Protein AF-A0A2K0TR43-F1 (afdb_monomer_lite)

Structure (mmCIF, N/CA/C/O backbone):
data_AF-A0A2K0TR43-F1
#
_entry.id   AF-A0A2K0TR43-F1
#
loop_
_atom_site.group_PDB
_atom_site.id
_atom_site.type_symbol
_atom_site.label_atom_id
_atom_site.label_alt_id
_atom_site.label_comp_id
_atom_site.label_asym_id
_atom_site.label_entity_id
_atom_site.label_seq_id
_atom_site.pdbx_PDB_ins_code
_atom_site.Cartn_x
_atom_site.Cartn_y
_atom_site.Cartn_z
_atom_site.occupancy
_atom_site.B_iso_or_equiv
_atom_site.auth_seq_id
_atom_site.auth_comp_id
_atom_site.auth_asym_id
_atom_site.auth_atom_id
_atom_site.pdbx_PDB_model_num
ATOM 1 N N . MET A 1 1 ? 54.173 55.790 -22.840 1.00 40.31 1 MET A N 1
ATOM 2 C CA . MET A 1 1 ? 54.596 54.385 -22.704 1.00 40.31 1 MET A CA 1
ATOM 3 C C . MET A 1 1 ? 53.406 53.588 -23.171 1.00 40.31 1 MET A C 1
ATOM 5 O O . MET A 1 1 ? 52.486 53.354 -22.399 1.00 40.31 1 MET A O 1
ATOM 9 N N . ASP A 1 2 ? 53.378 53.379 -24.481 1.00 40.06 2 ASP A N 1
ATOM 10 C CA . ASP A 1 2 ? 52.398 52.551 -25.168 1.00 40.06 2 ASP A CA 1
ATOM 11 C C . ASP A 1 2 ? 52.670 51.084 -24.838 1.00 40.06 2 ASP A C 1
ATOM 13 O O . ASP A 1 2 ? 53.828 50.677 -24.730 1.00 40.06 2 ASP A O 1
ATOM 17 N N . GLY A 1 3 ? 51.606 50.309 -24.667 1.00 36.91 3 GLY A N 1
ATOM 18 C CA . GLY A 1 3 ? 51.657 48.862 -24.511 1.00 36.91 3 GLY A CA 1
ATOM 19 C C . GLY A 1 3 ? 50.411 48.274 -25.150 1.00 36.91 3 GLY A C 1
ATOM 20 O O . GLY A 1 3 ? 49.326 48.382 -24.586 1.00 36.91 3 GLY A O 1
ATOM 21 N N . GLN A 1 4 ? 50.592 47.755 -26.362 1.00 36.81 4 GLN A N 1
ATOM 22 C CA . GLN A 1 4 ? 49.589 47.124 -27.212 1.00 36.81 4 GLN A CA 1
ATOM 23 C C . GLN A 1 4 ? 49.032 45.836 -26.588 1.00 36.81 4 GLN A C 1
ATOM 25 O O . GLN A 1 4 ? 49.770 45.040 -26.013 1.00 36.81 4 GLN A O 1
ATOM 30 N N . THR A 1 5 ? 47.727 45.654 -26.761 1.00 42.31 5 THR A N 1
ATOM 31 C CA . THR A 1 5 ? 46.990 44.384 -26.810 1.00 42.31 5 THR A CA 1
ATOM 32 C C . THR A 1 5 ? 47.187 43.722 -28.177 1.00 42.31 5 THR A C 1
ATOM 34 O O . THR A 1 5 ? 46.853 44.357 -29.173 1.00 42.31 5 THR A O 1
ATOM 37 N N . GLU A 1 6 ? 47.664 42.477 -28.190 1.00 37.44 6 GLU A N 1
ATOM 38 C CA . GLU A 1 6 ? 47.525 41.434 -29.232 1.00 37.44 6 GLU A CA 1
ATOM 39 C C . GLU A 1 6 ? 47.454 40.113 -28.425 1.00 37.44 6 GLU A C 1
ATOM 41 O O . GLU A 1 6 ? 48.295 39.898 -27.551 1.00 37.44 6 GLU A O 1
ATOM 46 N N . ASP A 1 7 ? 46.283 39.480 -28.323 1.00 39.88 7 ASP A N 1
ATOM 47 C CA . ASP A 1 7 ? 45.747 38.419 -29.201 1.00 39.88 7 ASP A CA 1
ATOM 48 C C . ASP A 1 7 ? 46.573 37.123 -29.154 1.00 39.88 7 ASP A C 1
ATOM 50 O O . ASP A 1 7 ? 47.698 37.099 -29.634 1.00 39.88 7 ASP A O 1
ATOM 54 N N . GLU A 1 8 ? 45.979 36.064 -28.587 1.00 36.59 8 GLU A N 1
ATOM 55 C CA . GLU A 1 8 ? 46.161 34.647 -28.958 1.00 36.59 8 GLU A CA 1
ATOM 56 C C . GLU A 1 8 ? 45.100 33.804 -28.202 1.00 36.59 8 GLU A C 1
ATOM 58 O O . GLU A 1 8 ? 45.388 33.096 -27.241 1.00 36.59 8 GLU A O 1
ATOM 63 N N . ASP A 1 9 ? 43.837 33.945 -28.625 1.00 41.41 9 ASP A N 1
ATOM 64 C CA . ASP A 1 9 ? 42.767 32.954 -28.431 1.00 41.41 9 ASP A CA 1
ATOM 65 C C . ASP A 1 9 ? 42.579 32.228 -29.777 1.00 41.41 9 ASP A C 1
ATOM 67 O O . ASP A 1 9 ? 41.751 32.617 -30.598 1.00 41.41 9 ASP A O 1
ATOM 71 N N . GLU A 1 10 ? 43.361 31.184 -30.041 1.00 47.28 10 GLU A N 1
ATOM 72 C CA . GLU A 1 10 ? 43.105 30.242 -31.137 1.00 47.28 10 GLU A CA 1
ATOM 73 C C . GLU A 1 10 ? 43.438 28.833 -30.649 1.00 47.28 10 GLU A C 1
ATOM 75 O O . GLU A 1 10 ? 44.601 28.461 -30.680 1.00 47.28 10 GLU A O 1
ATOM 80 N N . ASP A 1 11 ? 42.442 28.070 -30.173 1.00 40.81 11 ASP A N 1
ATOM 81 C CA . ASP A 1 11 ? 42.523 26.594 -30.093 1.00 40.81 11 ASP A CA 1
ATOM 82 C C . ASP A 1 11 ? 41.173 25.883 -29.781 1.00 40.81 11 ASP A C 1
ATOM 84 O O . ASP A 1 11 ? 41.160 24.770 -29.261 1.00 40.81 11 ASP A O 1
ATOM 88 N N . GLU A 1 12 ? 40.004 26.456 -30.120 1.00 42.56 12 GLU A N 1
ATOM 89 C CA . GLU A 1 12 ? 38.699 25.754 -29.966 1.00 42.56 12 GLU A CA 1
ATOM 90 C C . GLU A 1 12 ? 37.970 25.417 -31.286 1.00 42.56 12 GLU A C 1
ATOM 92 O O . GLU A 1 12 ? 37.024 24.629 -31.280 1.00 42.56 12 GLU A O 1
ATOM 97 N N . ASP A 1 13 ? 38.419 25.917 -32.444 1.00 40.94 13 ASP A N 1
ATOM 98 C CA . ASP A 1 13 ? 37.686 25.753 -33.721 1.00 40.94 13 ASP A CA 1
ATOM 99 C C . ASP A 1 13 ? 38.143 24.529 -34.559 1.00 40.94 13 ASP A C 1
ATOM 101 O O . ASP A 1 13 ? 37.512 24.136 -35.548 1.00 40.94 13 ASP A O 1
ATOM 105 N N . GLY A 1 14 ? 39.245 23.879 -34.161 1.00 38.91 14 GLY A N 1
ATOM 106 C CA . GLY A 1 14 ? 39.835 22.741 -34.881 1.00 38.91 14 GLY A CA 1
ATOM 107 C C . GLY A 1 14 ? 39.071 21.418 -34.723 1.00 38.91 14 GLY A C 1
ATOM 108 O O . GLY A 1 14 ? 38.891 20.685 -35.698 1.00 38.91 14 GLY A O 1
ATOM 109 N N . ASP A 1 15 ? 38.569 21.133 -33.520 1.00 43.84 15 ASP A N 1
ATOM 110 C CA . ASP A 1 15 ? 38.005 19.820 -33.150 1.00 43.84 15 ASP A CA 1
ATOM 111 C C . ASP A 1 15 ? 36.564 19.625 -33.676 1.00 43.84 15 ASP A C 1
ATOM 113 O O . ASP A 1 15 ? 36.133 18.539 -34.091 1.00 43.84 15 ASP A O 1
ATOM 117 N N . ILE A 1 16 ? 35.819 20.732 -33.776 1.00 45.19 16 ILE A N 1
ATOM 118 C CA . ILE A 1 16 ? 34.472 20.766 -34.354 1.00 45.19 16 ILE A CA 1
ATOM 119 C C . ILE A 1 16 ? 34.540 20.465 -35.860 1.00 45.19 16 ILE A C 1
ATOM 121 O O . ILE A 1 16 ? 33.771 19.648 -36.374 1.00 45.19 16 ILE A O 1
ATOM 125 N N . ASN A 1 17 ? 35.493 21.071 -36.574 1.00 47.91 17 ASN A N 1
ATOM 126 C CA . ASN A 1 17 ? 35.648 20.925 -38.024 1.00 47.91 17 ASN A CA 1
ATOM 127 C C . ASN A 1 17 ? 36.121 19.513 -38.427 1.00 47.91 17 ASN A C 1
ATOM 129 O O . ASN A 1 17 ? 35.677 18.959 -39.438 1.00 47.91 17 ASN A O 1
ATOM 133 N N . GLU A 1 18 ? 36.973 18.885 -37.613 1.00 48.72 18 GLU A N 1
ATOM 134 C CA . GLU A 1 18 ? 37.416 17.505 -37.834 1.00 48.72 18 GLU A CA 1
ATOM 135 C C . GLU A 1 18 ? 36.270 16.497 -37.632 1.00 48.72 18 GLU A C 1
ATOM 137 O O . GLU A 1 18 ? 36.053 15.620 -38.476 1.00 48.72 18 GLU A O 1
ATOM 142 N N . SER A 1 19 ? 35.440 16.701 -36.604 1.00 48.78 19 SER A N 1
ATOM 143 C CA . SER A 1 19 ? 34.236 15.898 -36.350 1.00 48.78 19 SER A CA 1
ATOM 144 C C . SER A 1 19 ? 33.223 15.958 -37.504 1.00 48.78 19 SER A C 1
ATOM 146 O O . SER A 1 19 ? 32.671 14.927 -37.904 1.00 48.78 19 SER A O 1
ATOM 148 N N . PHE A 1 20 ? 33.008 17.135 -38.108 1.00 48.56 20 PHE A N 1
ATOM 149 C CA . PHE A 1 20 ? 32.160 17.269 -39.303 1.00 48.56 20 PHE A CA 1
ATOM 150 C C . PHE A 1 20 ? 32.714 16.514 -40.509 1.00 48.56 20 PHE A C 1
ATOM 152 O O . PHE A 1 20 ? 31.964 15.822 -41.202 1.00 48.56 20 PHE A O 1
ATOM 159 N N . ARG A 1 21 ? 34.025 16.609 -40.748 1.00 53.69 21 ARG A N 1
ATOM 160 C CA . ARG A 1 21 ? 34.690 15.935 -41.872 1.00 53.69 21 ARG A CA 1
ATOM 161 C C . ARG A 1 21 ? 34.623 14.420 -41.758 1.00 53.69 21 ARG A C 1
ATOM 163 O O . ARG A 1 21 ? 34.372 13.749 -42.758 1.00 53.69 21 ARG A O 1
ATOM 170 N N . ILE A 1 22 ? 34.792 13.884 -40.552 1.00 57.16 22 ILE A N 1
ATOM 171 C CA . ILE A 1 22 ? 34.655 12.450 -40.276 1.00 57.16 22 ILE A CA 1
ATOM 172 C C . ILE A 1 22 ? 33.228 11.972 -40.597 1.00 57.16 22 ILE A C 1
ATOM 174 O O . ILE A 1 22 ? 33.046 10.903 -41.178 1.00 57.16 22 ILE A O 1
ATOM 178 N N . LEU A 1 23 ? 32.202 12.771 -40.297 1.00 54.81 23 LEU A N 1
ATOM 179 C CA . LEU A 1 23 ? 30.804 12.408 -40.553 1.00 54.81 23 LEU A CA 1
ATOM 180 C C . LEU A 1 23 ? 30.382 12.548 -42.014 1.00 54.81 23 LEU A C 1
ATOM 182 O O . LEU A 1 23 ? 29.631 11.705 -42.511 1.00 54.81 23 LEU A O 1
ATOM 186 N N . GLU A 1 24 ? 30.904 13.543 -42.732 1.00 55.72 24 GLU A N 1
ATOM 187 C CA . GLU A 1 24 ? 30.778 13.590 -44.191 1.00 55.72 24 GLU A CA 1
ATOM 188 C C . GLU A 1 24 ? 31.469 12.386 -44.841 1.00 55.72 24 GLU A C 1
ATOM 190 O O . GLU A 1 24 ? 30.896 11.764 -45.737 1.00 55.72 24 GLU A O 1
ATOM 195 N N . LEU A 1 25 ? 32.641 11.984 -44.336 1.00 58.72 25 LEU A N 1
ATOM 196 C CA . LEU A 1 25 ? 33.318 10.752 -44.742 1.00 58.72 25 LEU A CA 1
ATOM 197 C C . LEU A 1 25 ? 32.437 9.520 -44.513 1.00 58.72 25 LEU A C 1
ATOM 199 O O . LEU A 1 25 ? 32.318 8.711 -45.427 1.00 58.72 25 LEU A O 1
ATOM 203 N N . TYR A 1 26 ? 31.757 9.392 -43.370 1.00 60.28 26 TYR A N 1
ATOM 204 C CA . TYR A 1 26 ? 30.799 8.301 -43.143 1.00 60.28 26 TYR A CA 1
ATOM 205 C C . TYR A 1 26 ? 29.623 8.330 -44.126 1.00 60.28 26 TYR A C 1
ATOM 207 O O . TYR A 1 26 ? 29.257 7.287 -44.665 1.00 60.28 26 TYR A O 1
ATOM 215 N N . GLY A 1 27 ? 29.066 9.509 -44.422 1.00 52.91 27 GLY A N 1
ATOM 216 C CA . GLY A 1 27 ? 28.015 9.662 -45.433 1.00 52.91 27 GLY A CA 1
ATOM 217 C C . GLY A 1 27 ? 28.477 9.254 -46.837 1.00 52.91 27 GLY A C 1
ATOM 218 O O . GLY A 1 27 ? 27.745 8.577 -47.559 1.00 52.91 27 GLY A O 1
ATOM 219 N N . VAL A 1 28 ? 29.714 9.598 -47.206 1.00 58.19 28 VAL A N 1
ATOM 220 C CA . VAL A 1 28 ? 30.333 9.219 -48.487 1.00 58.19 28 VAL A CA 1
ATOM 221 C C . VAL A 1 28 ? 30.669 7.726 -48.530 1.00 58.19 28 VAL A C 1
ATOM 223 O O . VAL A 1 28 ? 30.429 7.079 -49.549 1.00 58.19 28 VAL A O 1
ATOM 226 N N . ILE A 1 29 ? 31.194 7.159 -47.441 1.00 61.00 29 ILE A N 1
ATOM 227 C CA . ILE A 1 29 ? 31.470 5.722 -47.309 1.00 61.00 29 ILE A CA 1
ATOM 228 C C . ILE A 1 29 ? 30.165 4.935 -47.424 1.00 61.00 29 ILE A C 1
ATOM 230 O O . ILE A 1 29 ? 30.130 3.944 -48.147 1.00 61.00 29 ILE A O 1
ATOM 234 N N . TYR A 1 30 ? 29.084 5.389 -46.787 1.00 52.78 30 TYR A N 1
ATOM 235 C CA . TYR A 1 30 ? 27.779 4.741 -46.890 1.00 52.78 30 TYR A CA 1
ATOM 236 C C . TYR A 1 30 ? 27.162 4.867 -48.289 1.00 52.78 30 TYR A C 1
ATOM 238 O O . TYR A 1 30 ? 26.645 3.886 -48.819 1.00 52.78 30 TYR A O 1
ATOM 246 N N . GLY A 1 31 ? 27.283 6.035 -48.929 1.00 54.38 31 GLY A N 1
ATOM 247 C CA . GLY A 1 31 ? 26.883 6.214 -50.328 1.00 54.38 31 GLY A CA 1
ATOM 248 C C . GLY A 1 31 ? 27.607 5.236 -51.259 1.00 54.38 31 GLY A C 1
ATOM 249 O O . GLY A 1 31 ? 26.970 4.552 -52.053 1.00 54.38 31 GLY A O 1
ATOM 250 N N . LYS A 1 32 ? 28.924 5.075 -51.082 1.00 56.53 32 LYS A N 1
ATOM 251 C CA . LYS A 1 32 ? 29.724 4.089 -51.827 1.00 56.53 32 LYS A CA 1
ATOM 252 C C . LYS A 1 32 ? 29.426 2.637 -51.439 1.00 56.53 32 LYS A C 1
ATOM 254 O O . LYS A 1 32 ? 29.548 1.750 -52.278 1.00 56.53 32 LYS A O 1
ATOM 259 N N . TYR A 1 33 ? 29.039 2.378 -50.190 1.00 52.38 33 TYR A N 1
ATOM 260 C CA . TYR A 1 33 ? 28.610 1.059 -49.719 1.00 52.38 33 TYR A CA 1
ATOM 261 C C . TYR A 1 33 ? 27.304 0.616 -50.391 1.00 52.38 33 TYR A C 1
ATOM 263 O O . TYR A 1 33 ? 27.229 -0.514 -50.861 1.00 52.38 33 TYR A O 1
ATOM 271 N N . LEU A 1 34 ? 26.312 1.505 -50.521 1.00 52.59 34 LEU A N 1
ATOM 272 C CA . LEU A 1 34 ? 25.067 1.225 -51.254 1.00 52.59 34 LEU A CA 1
ATOM 273 C C . LEU A 1 34 ? 25.310 0.888 -52.736 1.00 52.59 34 LEU A C 1
ATOM 275 O O . LEU A 1 34 ? 24.533 0.150 -53.338 1.00 52.59 34 LEU A O 1
ATOM 279 N N . GLU A 1 35 ? 26.402 1.391 -53.314 1.00 53.19 35 GLU A N 1
ATOM 280 C CA . GLU A 1 35 ? 26.834 1.088 -54.683 1.00 53.19 35 GLU A CA 1
ATOM 281 C C . GLU A 1 35 ? 27.638 -0.227 -54.793 1.00 53.19 35 GLU A C 1
ATOM 283 O O . GLU A 1 35 ? 27.775 -0.776 -55.888 1.00 53.19 35 GLU A O 1
ATOM 288 N N . CYS A 1 36 ? 28.150 -0.773 -53.682 1.00 44.94 36 CYS A N 1
ATOM 289 C CA . CYS A 1 36 ? 29.015 -1.957 -53.655 1.00 44.94 36 CYS A CA 1
ATOM 290 C C . CYS A 1 36 ? 28.331 -3.160 -52.985 1.00 44.94 36 CYS A C 1
ATOM 292 O O . CYS A 1 36 ? 28.433 -3.379 -51.783 1.00 44.94 36 CYS A O 1
ATOM 294 N N . ALA A 1 37 ? 27.696 -4.006 -53.794 1.00 42.72 37 ALA A N 1
ATOM 295 C CA . ALA A 1 37 ? 26.940 -5.185 -53.367 1.00 42.72 37 ALA A CA 1
ATOM 296 C C . ALA A 1 37 ? 27.791 -6.419 -52.961 1.00 42.72 37 ALA A C 1
ATOM 298 O O . ALA A 1 37 ? 27.409 -7.535 -53.301 1.00 42.72 37 ALA A O 1
ATOM 299 N N . ASN A 1 38 ? 28.930 -6.266 -52.264 1.00 49.28 38 ASN A N 1
ATOM 300 C CA . ASN A 1 38 ? 29.750 -7.416 -51.834 1.00 49.28 38 ASN A CA 1
ATOM 301 C C . ASN A 1 38 ? 30.178 -7.382 -50.356 1.00 49.28 38 ASN A C 1
ATOM 303 O O . ASN A 1 38 ? 30.654 -6.379 -49.829 1.00 49.28 38 ASN A O 1
ATOM 307 N N . ASP A 1 39 ? 30.039 -8.548 -49.722 1.00 50.06 39 ASP A N 1
ATOM 308 C CA . ASP A 1 39 ? 29.829 -8.744 -48.282 1.00 50.06 39 ASP A CA 1
ATOM 309 C C . ASP A 1 39 ? 31.114 -8.917 -47.437 1.00 50.06 39 ASP A C 1
ATOM 311 O O . ASP A 1 39 ? 31.048 -9.117 -46.224 1.00 50.06 39 ASP A O 1
ATOM 315 N N . GLU A 1 40 ? 32.304 -8.842 -48.045 1.00 44.25 40 GLU A N 1
ATOM 316 C CA . GLU A 1 40 ? 33.567 -9.214 -47.377 1.00 44.25 40 GLU A CA 1
ATOM 317 C C . GLU A 1 40 ? 34.274 -8.081 -46.609 1.00 44.25 40 GLU A C 1
ATOM 319 O O . GLU A 1 40 ? 35.154 -8.350 -45.793 1.00 44.25 40 GLU A O 1
ATOM 324 N N . ASN A 1 41 ? 33.861 -6.818 -46.757 1.00 44.28 41 ASN A N 1
ATOM 325 C CA . ASN A 1 41 ? 34.520 -5.681 -46.085 1.00 44.28 41 ASN A CA 1
ATOM 326 C C . ASN A 1 41 ? 33.988 -5.371 -44.669 1.00 44.28 41 ASN A C 1
ATOM 328 O O . ASN A 1 41 ? 34.342 -4.354 -44.076 1.00 44.28 41 ASN A O 1
ATOM 332 N N . LYS A 1 42 ? 33.181 -6.266 -44.086 1.00 48.09 42 LYS A N 1
ATOM 333 C CA . LYS A 1 42 ? 32.469 -6.103 -42.801 1.00 48.09 42 LYS A CA 1
ATOM 334 C C . LYS A 1 42 ? 33.335 -5.896 -41.542 1.00 48.09 42 LYS A C 1
ATOM 336 O O . LYS A 1 42 ? 32.775 -5.834 -40.452 1.00 48.09 42 LYS A O 1
ATOM 341 N N . LYS A 1 43 ? 34.672 -5.840 -41.620 1.00 44.22 43 LYS A N 1
ATOM 342 C CA . LYS A 1 43 ? 35.531 -5.989 -40.424 1.00 44.22 43 LYS A CA 1
ATOM 343 C C . LYS A 1 43 ? 36.529 -4.893 -40.079 1.00 44.22 43 LYS A C 1
ATOM 345 O O . LYS A 1 43 ? 37.190 -5.052 -39.060 1.00 44.22 43 LYS A O 1
ATOM 350 N N . LEU A 1 44 ? 36.641 -3.779 -40.796 1.00 37.91 44 LEU A N 1
ATOM 351 C CA . LEU A 1 44 ? 37.523 -2.702 -40.328 1.00 37.91 44 LEU A CA 1
ATOM 352 C C . LEU A 1 44 ? 36.980 -1.319 -40.666 1.00 37.91 44 LEU A C 1
ATOM 354 O O . LEU A 1 44 ? 37.141 -0.849 -41.787 1.00 37.91 44 LEU A O 1
ATOM 358 N N . ILE A 1 45 ? 36.442 -0.632 -39.657 1.00 40.16 45 ILE A N 1
ATOM 359 C CA . ILE A 1 45 ? 36.411 0.831 -39.640 1.00 40.16 45 ILE A CA 1
ATOM 360 C C . ILE A 1 45 ? 36.961 1.292 -38.291 1.00 40.16 45 ILE A C 1
ATOM 362 O O . ILE A 1 45 ? 36.496 0.885 -37.227 1.00 40.16 45 ILE A O 1
ATOM 366 N N . ARG A 1 46 ? 38.034 2.079 -38.364 1.00 33.50 46 ARG A N 1
ATOM 367 C CA . ARG A 1 46 ? 38.801 2.599 -37.233 1.00 33.50 46 ARG A CA 1
ATOM 368 C C . ARG A 1 46 ? 38.234 3.983 -36.906 1.00 33.50 46 ARG A C 1
ATOM 370 O O . ARG A 1 46 ? 38.354 4.888 -37.723 1.00 33.50 46 ARG A O 1
ATOM 377 N N . TYR A 1 47 ? 37.591 4.115 -35.750 1.00 38.81 47 TYR A N 1
ATOM 378 C CA . TYR A 1 47 ? 37.220 5.409 -35.177 1.00 38.81 47 TYR A CA 1
ATOM 379 C C . TYR A 1 47 ? 38.472 6.053 -34.577 1.00 38.81 47 TYR A C 1
ATOM 381 O O . TYR A 1 47 ? 39.058 5.468 -33.665 1.00 38.81 47 TYR A O 1
ATOM 389 N N . ASP A 1 48 ? 38.861 7.226 -35.072 1.00 33.41 48 ASP A N 1
ATOM 390 C CA . ASP A 1 48 ? 39.729 8.148 -34.335 1.00 33.41 48 ASP A CA 1
ATOM 391 C C . ASP A 1 48 ? 38.875 9.303 -33.788 1.00 33.41 48 ASP A C 1
ATOM 393 O O . ASP A 1 48 ? 37.959 9.787 -34.453 1.00 33.41 48 ASP A O 1
ATOM 397 N N . ASN A 1 49 ? 39.184 9.676 -32.545 1.00 35.38 49 ASN A N 1
ATOM 398 C CA . ASN A 1 49 ? 38.748 10.848 -31.767 1.00 35.38 49 ASN A CA 1
ATOM 399 C C . ASN A 1 49 ? 37.399 10.866 -31.016 1.00 35.38 49 ASN A C 1
ATOM 401 O O . ASN A 1 49 ? 37.141 11.809 -30.280 1.00 35.38 49 ASN A O 1
ATOM 405 N N . PHE A 1 50 ? 36.632 9.776 -30.979 1.00 41.31 50 PHE A N 1
ATOM 406 C CA . PHE A 1 50 ? 35.717 9.514 -29.851 1.00 41.31 50 PHE A CA 1
ATOM 407 C C . PHE A 1 50 ? 36.111 8.171 -29.238 1.00 41.31 50 PHE A C 1
ATOM 409 O O . PHE A 1 50 ? 36.321 7.214 -29.981 1.00 41.31 50 PHE A O 1
ATOM 416 N N . HIS A 1 51 ? 36.288 8.107 -27.910 1.00 40.66 51 HIS A N 1
ATOM 417 C CA . HIS A 1 51 ? 36.671 6.894 -27.166 1.00 40.66 51 HIS A CA 1
ATOM 418 C C . HIS A 1 51 ? 36.093 5.628 -27.813 1.00 40.66 51 HIS A C 1
ATOM 420 O O . HIS A 1 51 ? 34.886 5.575 -28.012 1.00 40.66 51 HIS A O 1
ATOM 426 N N . ARG A 1 52 ? 36.945 4.643 -28.153 1.00 44.28 52 ARG A N 1
ATOM 427 C CA . ARG A 1 52 ? 36.577 3.364 -28.794 1.00 44.28 52 ARG A CA 1
ATOM 428 C C . ARG A 1 52 ? 35.244 2.827 -28.257 1.00 44.28 52 ARG A C 1
ATOM 430 O O . ARG A 1 52 ? 35.228 2.181 -27.214 1.00 44.28 52 ARG A O 1
ATOM 437 N N . MET A 1 53 ? 34.153 3.068 -28.974 1.00 51.91 53 MET A N 1
ATOM 438 C CA . MET A 1 53 ? 32.860 2.469 -28.666 1.00 51.91 53 MET A CA 1
ATOM 439 C C . MET A 1 53 ? 32.670 1.287 -29.604 1.00 51.91 53 MET A C 1
ATOM 441 O O . MET A 1 53 ? 32.681 1.455 -30.825 1.00 51.91 53 MET A O 1
ATOM 445 N N . SER A 1 54 ? 32.552 0.083 -29.044 1.00 66.69 54 SER A N 1
ATOM 446 C CA . SER A 1 54 ? 32.180 -1.089 -29.832 1.00 66.69 54 SER A CA 1
ATOM 447 C C . SER A 1 54 ? 30.749 -0.919 -30.345 1.00 66.69 54 SER A C 1
ATOM 449 O O . SER A 1 54 ? 29.926 -0.270 -29.697 1.00 66.69 54 SER A O 1
ATOM 451 N N . SER A 1 55 ? 30.400 -1.552 -31.469 1.00 69.25 55 SER A N 1
ATOM 452 C CA . SER A 1 55 ? 28.995 -1.661 -31.897 1.00 69.25 55 SER A CA 1
ATOM 453 C C . SER A 1 55 ? 28.122 -2.319 -30.819 1.00 69.25 55 SER A C 1
ATOM 455 O O . SER A 1 55 ? 26.922 -2.071 -30.744 1.00 69.25 55 SER A O 1
ATOM 457 N N . GLU A 1 56 ? 28.733 -3.125 -29.947 1.00 74.25 56 GLU A N 1
ATOM 458 C CA . GLU A 1 56 ? 28.084 -3.771 -28.806 1.00 74.25 56 GLU A CA 1
ATOM 459 C C . GLU A 1 56 ? 27.741 -2.790 -27.667 1.00 74.25 56 GLU A C 1
ATOM 461 O O . GLU A 1 56 ? 26.769 -3.026 -26.945 1.00 74.25 56 GLU A O 1
ATOM 466 N N . ASP A 1 57 ? 28.445 -1.657 -27.570 1.00 80.75 57 ASP A N 1
ATOM 467 C CA . ASP A 1 57 ? 28.292 -0.634 -26.521 1.00 80.75 57 ASP A CA 1
ATOM 468 C C . ASP A 1 57 ? 27.363 0.518 -26.941 1.00 80.75 57 ASP A C 1
ATOM 470 O O . ASP A 1 57 ? 27.201 1.507 -26.223 1.00 80.75 57 ASP A O 1
ATOM 474 N N . CYS A 1 58 ? 26.744 0.414 -28.117 1.00 83.06 58 CYS A N 1
ATOM 475 C CA . CYS A 1 58 ? 25.945 1.474 -28.720 1.00 83.06 58 CYS A CA 1
ATOM 476 C C . CYS A 1 58 ? 24.493 1.040 -28.934 1.00 83.06 58 CYS A C 1
ATOM 478 O O . CYS A 1 58 ? 24.189 -0.133 -29.164 1.00 83.06 58 CYS A O 1
ATOM 480 N N . VAL A 1 59 ? 23.592 2.018 -28.891 1.00 87.38 59 VAL A N 1
ATOM 481 C CA . VAL A 1 59 ? 22.238 1.921 -29.447 1.00 87.38 59 VAL A CA 1
ATOM 482 C C . VAL A 1 59 ? 21.995 3.121 -30.345 1.00 87.38 59 VAL A C 1
ATOM 484 O O . VAL A 1 59 ? 22.501 4.210 -30.075 1.00 87.38 59 VAL A O 1
ATOM 487 N N . TRP A 1 60 ? 21.230 2.943 -31.419 1.00 87.69 60 TRP A N 1
ATOM 488 C CA . TRP A 1 60 ? 20.905 4.062 -32.298 1.00 87.69 60 TRP A CA 1
ATOM 489 C C . TRP A 1 60 ? 19.923 5.018 -31.605 1.00 87.69 60 TRP A C 1
ATOM 491 O O . TRP A 1 60 ? 20.320 6.109 -31.194 1.00 87.69 60 TRP A O 1
ATOM 501 N N . GLU A 1 61 ? 18.674 4.594 -31.390 1.00 86.69 61 GLU A N 1
ATOM 502 C CA . GLU A 1 61 ? 17.688 5.344 -30.595 1.00 86.69 61 GLU A CA 1
ATOM 503 C C . GLU A 1 61 ? 17.649 4.859 -29.144 1.00 86.69 61 GLU A C 1
ATOM 505 O O . GLU A 1 61 ? 17.596 3.657 -28.894 1.00 86.69 61 GLU A O 1
ATOM 510 N N . GLY A 1 62 ? 17.627 5.775 -28.177 1.00 85.56 62 GLY A N 1
ATOM 511 C CA . GLY A 1 62 ? 17.507 5.452 -26.756 1.00 85.56 62 GLY A CA 1
ATOM 512 C C . GLY A 1 62 ? 17.433 6.706 -25.884 1.00 85.56 62 GLY A C 1
ATOM 513 O O . GLY A 1 62 ? 17.711 7.800 -26.380 1.00 85.56 62 GLY A O 1
ATOM 514 N N . PRO A 1 63 ? 17.049 6.570 -24.604 1.00 84.94 63 PRO A N 1
ATOM 515 C CA . PRO A 1 63 ? 17.022 7.702 -23.690 1.00 84.94 63 PRO A CA 1
ATOM 516 C C . PRO A 1 63 ? 18.433 8.240 -23.449 1.00 84.94 63 PRO A C 1
ATOM 518 O O . PRO A 1 63 ? 19.368 7.468 -23.247 1.00 84.94 63 PRO A O 1
ATOM 521 N N . GLU A 1 64 ? 18.574 9.564 -23.409 1.00 83.19 64 GLU A N 1
ATOM 522 C CA . GLU A 1 64 ? 19.854 10.250 -23.150 1.00 83.19 64 GLU A CA 1
ATOM 523 C C . GLU A 1 64 ? 20.457 9.880 -21.790 1.00 83.19 64 GLU A C 1
ATOM 525 O O . GLU A 1 64 ? 21.668 9.930 -21.597 1.00 83.19 64 GLU A O 1
ATOM 530 N N . THR A 1 65 ? 19.611 9.437 -20.860 1.00 80.69 65 THR A N 1
ATOM 531 C CA . THR A 1 65 ? 19.988 8.986 -19.521 1.00 80.69 65 THR A CA 1
ATOM 532 C C . THR A 1 65 ? 20.628 7.592 -19.485 1.00 80.69 65 THR A C 1
ATOM 534 O O . THR A 1 65 ? 20.991 7.118 -18.403 1.00 80.69 65 THR A O 1
ATOM 537 N N . LEU A 1 66 ? 20.769 6.906 -20.622 1.00 84.25 66 LEU A N 1
ATOM 538 C CA . LEU A 1 66 ? 21.391 5.586 -20.718 1.00 84.25 66 LEU A CA 1
ATOM 539 C C . LEU A 1 66 ? 22.927 5.685 -20.649 1.00 84.25 66 LEU A C 1
ATOM 541 O O . LEU A 1 66 ? 23.535 6.438 -21.404 1.00 84.25 66 LEU A O 1
ATOM 545 N N . THR A 1 67 ? 23.565 4.904 -19.767 1.00 83.00 67 THR A N 1
ATOM 546 C CA . THR A 1 67 ? 25.038 4.839 -19.645 1.00 83.00 67 THR A CA 1
ATOM 547 C C . THR A 1 67 ? 25.628 3.470 -19.952 1.00 83.00 67 THR A C 1
ATOM 549 O O . THR A 1 67 ? 26.781 3.412 -20.356 1.00 83.00 67 THR A O 1
ATOM 552 N N . ILE A 1 68 ? 24.870 2.377 -19.801 1.00 83.62 68 ILE A N 1
ATOM 553 C CA . ILE A 1 68 ? 25.335 1.029 -20.177 1.00 83.62 68 ILE A CA 1
ATOM 554 C C . ILE A 1 68 ? 25.595 0.942 -21.684 1.00 83.62 68 ILE A C 1
ATOM 556 O O . ILE A 1 68 ? 26.503 0.234 -22.107 1.00 83.62 68 ILE A O 1
ATOM 560 N N . LYS A 1 69 ? 24.805 1.658 -22.494 1.00 84.81 69 LYS A N 1
ATOM 561 C CA . LYS A 1 69 ? 25.042 1.821 -23.931 1.00 84.81 69 LYS A CA 1
ATOM 562 C C . LYS A 1 69 ? 24.880 3.279 -24.333 1.00 84.81 69 LYS A C 1
ATOM 564 O O . LYS A 1 69 ? 23.976 3.942 -23.830 1.00 84.81 69 LYS A O 1
ATOM 569 N N . ALA A 1 70 ? 25.703 3.770 -25.256 1.00 84.12 70 ALA A N 1
ATOM 570 C CA . ALA A 1 70 ? 25.569 5.144 -25.734 1.00 84.12 70 ALA A CA 1
ATOM 571 C C . ALA A 1 70 ? 24.423 5.279 -26.751 1.00 84.12 70 ALA A C 1
ATOM 573 O O . ALA A 1 70 ? 24.447 4.583 -27.771 1.00 84.12 70 ALA A O 1
ATOM 574 N N . PRO A 1 71 ? 23.463 6.197 -26.526 1.00 86.12 71 PRO A N 1
ATOM 575 C CA . PRO A 1 71 ? 22.449 6.550 -27.513 1.00 86.12 71 PRO A CA 1
ATOM 576 C C . PRO A 1 71 ? 23.050 7.478 -28.578 1.00 86.12 71 PRO A C 1
ATOM 578 O O . PRO A 1 71 ? 23.239 8.677 -28.361 1.00 86.12 71 PRO A O 1
ATOM 581 N N . LEU A 1 72 ? 23.373 6.921 -29.744 1.00 84.12 72 LEU A N 1
ATOM 582 C CA . LEU A 1 72 ? 24.084 7.640 -30.801 1.00 84.12 72 LEU A CA 1
ATOM 583 C C . LEU A 1 72 ? 23.225 8.724 -31.460 1.00 84.12 72 LEU A C 1
ATOM 585 O O . LEU A 1 72 ? 23.736 9.803 -31.753 1.00 84.12 72 LEU A O 1
ATOM 589 N N . GLN A 1 73 ? 21.923 8.491 -31.654 1.00 83.81 73 GLN A N 1
ATOM 590 C CA . GLN A 1 73 ? 21.051 9.456 -32.328 1.00 83.81 73 GLN A CA 1
ATOM 591 C C . GLN A 1 73 ? 20.988 10.799 -31.584 1.00 83.81 73 GLN A C 1
ATOM 593 O O . GLN A 1 73 ? 21.009 11.845 -32.230 1.00 83.81 73 GLN A O 1
ATOM 598 N N . ALA A 1 74 ? 20.931 10.793 -30.248 1.00 81.56 74 ALA A N 1
ATOM 599 C CA . ALA A 1 74 ? 20.901 12.024 -29.454 1.00 81.56 74 ALA A CA 1
ATOM 600 C C . ALA A 1 74 ? 22.191 12.840 -29.628 1.00 81.56 74 ALA A C 1
ATOM 602 O O . ALA A 1 74 ? 22.141 14.042 -29.881 1.00 81.56 74 ALA A O 1
ATOM 603 N N . ARG A 1 75 ? 23.347 12.162 -29.614 1.00 78.50 75 ARG A N 1
ATOM 604 C CA . ARG A 1 75 ? 24.655 12.787 -29.865 1.00 78.50 75 ARG A CA 1
ATOM 605 C C . ARG A 1 75 ? 24.744 13.370 -31.273 1.00 78.50 75 ARG A C 1
ATOM 607 O O . ARG A 1 75 ? 25.201 14.492 -31.441 1.00 78.50 75 ARG A O 1
ATOM 614 N N . TYR A 1 76 ? 24.251 12.645 -32.276 1.00 77.50 76 TYR A N 1
ATOM 615 C CA . TYR A 1 76 ? 24.245 13.124 -33.658 1.00 77.50 76 TYR A CA 1
ATOM 616 C C . TYR A 1 76 ? 23.247 14.256 -33.911 1.00 77.50 76 TYR A C 1
ATOM 618 O O . TYR A 1 76 ? 23.511 15.099 -34.758 1.00 77.50 76 TYR A O 1
ATOM 626 N N . LYS A 1 77 ? 22.130 14.321 -33.177 1.00 79.50 77 LYS A N 1
ATOM 627 C CA . LYS A 1 77 ? 21.184 15.450 -33.236 1.00 79.50 77 LYS A CA 1
ATOM 628 C C . LYS A 1 77 ? 21.751 16.734 -32.632 1.00 79.50 77 LYS A C 1
ATOM 630 O O . LYS A 1 77 ? 21.357 17.813 -33.063 1.00 79.50 77 LYS A O 1
ATOM 635 N N . ALA A 1 78 ? 22.660 16.626 -31.664 1.00 74.69 78 ALA A N 1
ATOM 636 C CA . ALA A 1 78 ? 23.345 17.780 -31.083 1.00 74.69 78 ALA A CA 1
ATOM 637 C C . ALA A 1 78 ? 24.346 18.435 -32.057 1.00 74.69 78 ALA A C 1
ATOM 639 O O . ALA A 1 78 ? 24.776 19.563 -31.832 1.00 74.69 78 ALA A O 1
ATOM 640 N N . ILE A 1 79 ? 24.692 17.750 -33.151 1.00 76.56 79 ILE A N 1
ATOM 641 C CA . ILE A 1 79 ? 25.607 18.229 -34.187 1.00 76.56 79 ILE A CA 1
ATOM 642 C C . ILE A 1 79 ? 24.772 18.625 -35.424 1.00 76.56 79 ILE A C 1
ATOM 644 O O . ILE A 1 79 ? 23.906 17.852 -35.840 1.00 76.56 79 ILE A O 1
ATOM 648 N N . PRO A 1 80 ? 24.994 19.790 -36.064 1.00 67.44 80 PRO A N 1
ATOM 649 C C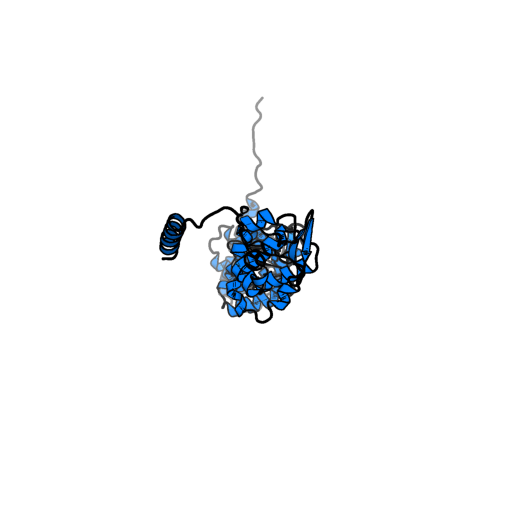A . PRO A 1 80 ? 24.250 20.214 -37.256 1.00 67.44 80 PRO A CA 1
ATOM 650 C C . PRO A 1 80 ? 24.638 19.419 -38.520 1.00 67.44 80 PRO A C 1
ATOM 652 O O . PRO A 1 80 ? 25.294 19.908 -39.438 1.00 67.44 80 PRO A O 1
ATOM 655 N N . ILE A 1 81 ? 24.209 18.158 -38.576 1.00 67.75 81 ILE A N 1
ATOM 656 C CA . ILE A 1 81 ? 24.459 17.226 -39.680 1.00 67.75 81 ILE A CA 1
ATOM 657 C C . ILE A 1 81 ? 23.362 17.367 -40.739 1.00 67.75 81 ILE A C 1
ATOM 659 O O . ILE A 1 81 ? 22.176 17.224 -40.446 1.00 67.75 81 ILE A O 1
ATOM 663 N N . LYS A 1 82 ? 23.754 17.575 -42.003 1.00 69.12 82 LYS A N 1
ATOM 664 C CA . LYS A 1 82 ? 22.811 17.751 -43.127 1.00 69.12 82 LYS A CA 1
ATOM 665 C C . LYS A 1 82 ? 22.002 16.490 -43.462 1.00 69.12 82 LYS A C 1
ATOM 667 O O . LYS A 1 82 ? 20.843 16.605 -43.840 1.00 69.12 82 LYS A O 1
ATOM 672 N N . ASN A 1 83 ? 22.591 15.300 -43.303 1.00 71.94 83 ASN A N 1
ATOM 673 C CA . ASN A 1 83 ? 22.008 14.021 -43.735 1.00 71.94 83 ASN A CA 1
ATOM 674 C C . ASN A 1 83 ? 21.929 12.992 -42.592 1.00 71.94 83 ASN A C 1
ATOM 676 O O . ASN A 1 83 ? 22.489 11.898 -42.683 1.00 71.94 83 ASN A O 1
ATOM 680 N N . LEU A 1 84 ? 21.221 13.327 -41.508 1.00 77.94 84 LEU A N 1
ATOM 681 C CA . LEU A 1 84 ? 21.041 12.428 -40.357 1.00 77.94 84 LEU A CA 1
ATOM 682 C C . LEU A 1 84 ? 20.412 11.073 -40.746 1.00 77.94 84 LEU A C 1
ATOM 684 O O . LEU A 1 84 ? 20.716 10.059 -40.126 1.00 77.94 84 LEU A O 1
ATOM 688 N N . SER A 1 85 ? 19.580 11.033 -41.792 1.00 79.56 85 SER A N 1
ATOM 689 C CA . SER A 1 85 ? 18.974 9.799 -42.313 1.00 79.56 85 SER A CA 1
ATOM 690 C C . SER A 1 85 ? 20.003 8.825 -42.890 1.00 79.56 85 SER A C 1
ATOM 692 O O . SER A 1 85 ? 19.925 7.632 -42.619 1.00 79.56 85 SER A O 1
ATOM 694 N N . SER A 1 86 ? 20.997 9.314 -43.636 1.00 76.62 86 SER A N 1
ATOM 695 C CA . SER A 1 86 ? 22.066 8.470 -44.186 1.00 76.62 86 SER A CA 1
ATOM 696 C C . SER A 1 86 ? 22.962 7.908 -43.083 1.00 76.62 86 SER A C 1
ATOM 698 O O . SER A 1 86 ? 23.364 6.751 -43.150 1.00 76.62 86 SER A O 1
ATOM 700 N N . VAL A 1 87 ? 23.233 8.705 -42.042 1.00 78.62 87 VAL A N 1
ATOM 701 C CA . VAL A 1 87 ? 23.962 8.238 -40.852 1.00 78.62 87 VAL A CA 1
ATOM 702 C C . VAL A 1 87 ? 23.147 7.180 -40.108 1.00 78.62 87 VAL A C 1
ATOM 704 O O . VAL A 1 87 ? 23.709 6.164 -39.708 1.00 78.62 87 VAL A O 1
ATOM 707 N N . ALA A 1 88 ? 21.831 7.375 -39.975 1.00 81.69 88 ALA A N 1
ATOM 708 C CA . ALA A 1 88 ? 20.943 6.398 -39.351 1.00 81.69 88 ALA A CA 1
ATOM 709 C C . ALA A 1 88 ? 21.027 5.040 -40.050 1.00 81.69 88 ALA A C 1
ATOM 711 O O . ALA A 1 88 ? 21.350 4.051 -39.402 1.00 81.69 88 ALA A O 1
ATOM 712 N N . SER A 1 89 ? 20.825 5.009 -41.369 1.00 78.88 89 SER A N 1
ATOM 713 C CA . SER A 1 89 ? 20.859 3.764 -42.139 1.00 78.88 89 SER A CA 1
ATOM 714 C C . SER A 1 89 ? 22.242 3.109 -42.147 1.00 78.88 89 SER A C 1
ATOM 716 O O . SER A 1 89 ? 22.343 1.889 -42.088 1.00 78.88 89 SER A O 1
ATOM 718 N N . PHE A 1 90 ? 23.333 3.881 -42.137 1.00 78.38 90 PHE A N 1
ATOM 719 C CA . PHE A 1 90 ? 24.668 3.307 -41.956 1.00 78.38 90 PHE A CA 1
ATOM 720 C C . PHE A 1 90 ? 24.809 2.597 -40.599 1.00 78.38 90 PHE A C 1
ATOM 722 O O . PHE A 1 90 ? 25.263 1.454 -40.526 1.00 78.38 90 PHE A O 1
ATOM 729 N N . MET A 1 91 ? 24.387 3.254 -39.519 1.00 80.06 91 MET A N 1
ATOM 730 C CA . MET A 1 91 ? 24.508 2.720 -38.161 1.00 80.06 91 MET A CA 1
ATOM 731 C C . MET A 1 91 ? 23.614 1.496 -37.945 1.00 80.06 91 MET A C 1
ATOM 733 O O . MET A 1 91 ? 24.061 0.509 -37.362 1.00 80.06 91 MET A O 1
ATOM 737 N N . THR A 1 92 ? 22.375 1.529 -38.435 1.00 83.62 92 THR A N 1
ATOM 738 C CA . THR A 1 92 ? 21.426 0.427 -38.245 1.00 83.62 92 THR A CA 1
ATOM 739 C C . THR A 1 92 ? 21.666 -0.717 -39.222 1.00 83.62 92 THR A C 1
ATOM 741 O O . THR A 1 92 ? 21.740 -1.868 -38.797 1.00 83.62 92 THR A O 1
ATOM 744 N N . ASP A 1 93 ? 21.832 -0.423 -40.513 1.00 80.44 93 ASP A N 1
ATOM 745 C CA . ASP A 1 93 ? 21.761 -1.441 -41.568 1.00 80.44 93 ASP A CA 1
ATOM 746 C C . ASP A 1 93 ? 23.135 -2.043 -41.882 1.00 80.44 93 ASP A C 1
ATOM 748 O O . ASP A 1 93 ? 23.228 -3.217 -42.237 1.00 80.44 93 ASP A O 1
ATOM 752 N N . VAL A 1 94 ? 24.212 -1.261 -41.727 1.00 76.12 94 VAL A N 1
ATOM 753 C CA . VAL A 1 94 ? 25.585 -1.707 -42.033 1.00 76.12 94 VAL A CA 1
ATOM 754 C C . VAL A 1 94 ? 26.306 -2.178 -40.783 1.00 76.12 94 VAL A C 1
ATOM 756 O O . VAL A 1 94 ? 26.871 -3.271 -40.772 1.00 76.12 94 VAL A O 1
ATOM 759 N N . LEU A 1 95 ? 26.283 -1.364 -39.724 1.00 75.75 95 LEU A N 1
ATOM 760 C CA . LEU A 1 95 ? 26.945 -1.696 -38.460 1.00 75.75 95 LEU A CA 1
ATOM 761 C C . LEU A 1 95 ? 26.089 -2.585 -37.549 1.00 75.75 95 LEU A C 1
ATOM 763 O O . LEU A 1 95 ? 26.597 -3.101 -36.554 1.00 75.75 95 LEU A O 1
ATOM 767 N N . GLY A 1 96 ? 24.808 -2.783 -37.877 1.00 78.12 96 GLY A N 1
ATOM 768 C CA . GLY A 1 96 ? 23.904 -3.632 -37.102 1.00 78.12 96 GLY A CA 1
ATOM 769 C C . GLY A 1 96 ? 23.579 -3.079 -35.713 1.00 78.12 96 GLY A C 1
ATOM 770 O O . GLY A 1 96 ? 23.214 -3.846 -34.820 1.00 78.12 96 GLY A O 1
ATOM 771 N N . ILE A 1 97 ? 23.738 -1.768 -35.497 1.00 84.19 97 ILE A N 1
ATOM 772 C CA . ILE A 1 97 ? 23.453 -1.135 -34.209 1.00 84.19 97 ILE A CA 1
ATOM 773 C C . ILE A 1 97 ? 21.936 -1.042 -34.046 1.00 84.19 97 ILE A C 1
ATOM 775 O O . ILE A 1 97 ? 21.256 -0.279 -34.730 1.00 84.19 97 ILE A O 1
ATOM 779 N N . GLY A 1 98 ? 21.401 -1.834 -33.119 1.00 84.44 98 GLY A N 1
ATOM 780 C CA . GLY A 1 98 ? 19.975 -1.843 -32.810 1.00 84.44 98 GLY A CA 1
ATOM 781 C C . GLY A 1 98 ? 19.510 -0.613 -32.025 1.00 84.44 98 GLY A C 1
ATOM 782 O O . GLY A 1 98 ? 20.298 0.137 -31.445 1.00 84.44 98 GLY A O 1
ATOM 783 N N . ASN A 1 99 ? 18.191 -0.442 -31.955 1.00 87.81 99 ASN A N 1
ATOM 784 C CA . ASN A 1 99 ? 17.561 0.516 -31.049 1.00 87.81 99 ASN A CA 1
ATOM 785 C C . ASN A 1 99 ? 17.535 -0.014 -29.610 1.00 87.81 99 ASN A C 1
ATOM 787 O O . ASN A 1 99 ? 17.584 -1.222 -29.363 1.00 87.81 99 ASN A O 1
ATOM 791 N N . CYS A 1 100 ? 17.412 0.903 -28.654 1.00 89.00 100 CYS A N 1
ATOM 792 C CA . CYS A 1 100 ? 17.189 0.581 -27.256 1.00 89.00 100 CYS A CA 1
ATOM 793 C C . CYS A 1 100 ? 15.883 -0.209 -27.100 1.00 89.00 100 CYS A C 1
ATOM 795 O O . CYS A 1 100 ? 14.839 0.162 -27.640 1.00 89.00 100 CYS A O 1
ATOM 797 N N . ASN A 1 101 ? 15.959 -1.310 -26.359 1.00 89.56 101 ASN A N 1
ATOM 798 C CA . ASN A 1 101 ? 14.833 -2.178 -26.049 1.00 89.56 101 ASN A CA 1
ATOM 799 C C . ASN A 1 101 ? 14.608 -2.242 -24.532 1.00 89.56 101 ASN A C 1
ATOM 801 O O . ASN A 1 101 ? 15.367 -1.681 -23.737 1.00 89.56 101 ASN A O 1
ATOM 805 N N . GLU A 1 102 ? 13.558 -2.948 -24.122 1.00 90.00 102 GLU A N 1
ATOM 806 C CA . GLU A 1 102 ? 13.166 -3.036 -22.716 1.00 90.00 102 GLU A CA 1
ATOM 807 C C . GLU A 1 102 ? 14.246 -3.708 -21.861 1.00 90.00 102 GLU A C 1
ATOM 809 O O . GLU A 1 102 ? 14.438 -3.323 -20.710 1.00 90.00 102 GLU A O 1
ATOM 814 N N . ASP A 1 103 ? 14.985 -4.672 -22.420 1.00 89.12 103 ASP A N 1
ATOM 815 C CA . ASP A 1 103 ? 16.053 -5.386 -21.716 1.00 89.12 103 ASP A CA 1
ATOM 816 C C . ASP A 1 103 ? 17.207 -4.457 -21.335 1.00 89.12 103 ASP A C 1
ATOM 818 O O . ASP A 1 103 ? 17.710 -4.531 -20.213 1.00 89.12 103 ASP A O 1
ATOM 822 N N . ILE A 1 104 ? 17.596 -3.560 -22.244 1.00 90.00 104 ILE A N 1
ATOM 823 C CA . ILE A 1 104 ? 18.676 -2.593 -22.022 1.00 90.00 104 ILE A CA 1
ATOM 824 C C . ILE A 1 104 ? 18.286 -1.596 -20.926 1.00 90.00 104 ILE A C 1
ATOM 826 O O . ILE A 1 104 ? 19.095 -1.314 -20.042 1.00 90.00 104 ILE A O 1
ATOM 830 N N . ILE A 1 105 ? 17.042 -1.101 -20.932 1.00 91.06 105 ILE A N 1
ATOM 831 C CA . ILE A 1 105 ? 16.570 -0.179 -19.887 1.00 91.06 105 ILE A CA 1
ATOM 832 C C . ILE A 1 105 ? 16.464 -0.893 -18.534 1.00 91.06 105 ILE A C 1
ATOM 834 O O . ILE A 1 105 ? 16.916 -0.350 -17.527 1.00 91.06 105 ILE A O 1
ATOM 838 N N . CYS A 1 106 ? 15.938 -2.123 -18.494 1.00 90.50 106 CYS A N 1
ATOM 839 C CA . CYS A 1 106 ? 15.916 -2.922 -17.265 1.00 90.50 106 CYS A CA 1
ATOM 840 C C . CYS A 1 106 ? 17.332 -3.125 -16.706 1.00 90.50 106 CYS A C 1
ATOM 842 O O . CYS A 1 106 ? 17.554 -2.919 -15.516 1.00 90.50 106 CYS A O 1
ATOM 844 N N . ALA A 1 107 ? 18.299 -3.484 -17.557 1.00 89.25 107 ALA A N 1
ATOM 845 C CA . ALA A 1 107 ? 19.689 -3.652 -17.144 1.00 89.25 107 ALA A CA 1
ATOM 846 C C . ALA A 1 107 ? 20.277 -2.351 -16.575 1.00 89.25 107 ALA A C 1
ATOM 848 O O . ALA A 1 107 ? 20.967 -2.392 -15.561 1.00 89.25 107 ALA A O 1
ATOM 849 N N . GLN A 1 108 ? 19.954 -1.198 -17.174 1.00 90.12 108 GLN A N 1
ATOM 850 C CA . GLN A 1 108 ? 20.377 0.111 -16.670 1.00 90.12 108 GLN A CA 1
ATOM 851 C C . GLN A 1 108 ? 19.809 0.414 -15.285 1.00 90.12 108 GLN A C 1
ATOM 853 O O . GLN A 1 108 ? 20.549 0.879 -14.422 1.00 90.12 108 GLN A O 1
ATOM 858 N N . ILE A 1 109 ? 18.517 0.154 -15.070 1.00 91.00 109 ILE A N 1
ATOM 859 C CA . ILE A 1 109 ? 17.866 0.352 -13.768 1.00 91.00 109 ILE A CA 1
ATOM 860 C C . ILE A 1 109 ? 18.542 -0.519 -12.701 1.00 91.00 109 ILE A C 1
ATOM 862 O O . ILE A 1 109 ? 18.826 -0.046 -11.605 1.00 91.00 109 ILE A O 1
ATOM 866 N N . LEU A 1 110 ? 18.858 -1.772 -13.029 1.00 88.31 110 LEU A N 1
ATOM 867 C CA . LEU A 1 110 ? 19.521 -2.689 -12.100 1.00 88.31 110 LEU A CA 1
ATOM 868 C C . LEU A 1 110 ? 20.982 -2.314 -11.824 1.00 88.31 110 LEU A C 1
ATOM 870 O O . LEU A 1 110 ? 21.456 -2.501 -10.704 1.00 88.31 110 LEU A O 1
ATOM 874 N N . ASP A 1 111 ? 21.694 -1.769 -12.808 1.00 88.12 111 ASP A N 1
ATOM 875 C CA . ASP A 1 111 ? 23.059 -1.278 -12.611 1.00 88.12 111 ASP A CA 1
ATOM 876 C C . ASP A 1 111 ? 23.091 -0.027 -11.723 1.00 88.12 111 ASP A C 1
ATOM 878 O O . ASP A 1 111 ? 23.970 0.082 -10.870 1.00 88.12 111 ASP A O 1
ATOM 882 N N . LEU A 1 112 ? 22.070 0.843 -11.808 1.00 87.94 112 LEU A N 1
ATOM 883 C CA . LEU A 1 112 ? 21.924 1.998 -10.910 1.00 87.94 112 LEU A CA 1
ATOM 884 C C . LEU A 1 112 ? 21.882 1.601 -9.424 1.00 87.94 112 LEU A C 1
ATOM 886 O O . LEU A 1 112 ? 22.326 2.370 -8.578 1.00 87.94 112 LEU A O 1
ATOM 890 N N . ARG A 1 113 ? 21.454 0.375 -9.096 1.00 85.25 113 ARG A N 1
ATOM 891 C CA . ARG A 1 113 ? 21.463 -0.156 -7.720 1.00 85.25 113 ARG A CA 1
ATOM 892 C C . ARG A 1 113 ? 22.865 -0.287 -7.119 1.00 85.25 113 ARG A C 1
ATOM 894 O O . ARG A 1 113 ? 23.007 -0.392 -5.906 1.00 85.25 113 ARG A O 1
ATOM 901 N N . ARG A 1 114 ? 23.905 -0.372 -7.952 1.00 83.94 114 ARG A N 1
ATOM 902 C CA . ARG A 1 114 ? 25.294 -0.528 -7.491 1.00 83.94 114 ARG A CA 1
ATOM 903 C C . ARG A 1 114 ? 25.919 0.788 -7.045 1.00 83.94 114 ARG A C 1
ATOM 905 O O . ARG A 1 114 ? 26.982 0.763 -6.428 1.00 83.94 114 ARG A O 1
ATOM 912 N N . PHE A 1 115 ? 25.290 1.910 -7.371 1.00 81.50 115 PHE A N 1
ATOM 913 C CA . PHE A 1 115 ? 25.775 3.229 -7.006 1.00 81.50 115 PHE A CA 1
ATOM 914 C C . PHE A 1 115 ? 25.228 3.631 -5.638 1.00 81.50 115 PHE A C 1
ATOM 916 O O . PHE A 1 115 ? 24.123 3.252 -5.260 1.00 81.50 115 PHE A O 1
ATOM 923 N N . TYR A 1 116 ? 26.037 4.384 -4.893 1.00 74.00 116 TYR A N 1
ATOM 924 C CA . TYR A 1 116 ? 25.665 4.891 -3.573 1.00 74.00 116 TYR A CA 1
ATOM 925 C C . TYR A 1 116 ? 24.634 6.022 -3.660 1.00 74.00 116 TYR A C 1
ATOM 927 O O . TYR A 1 116 ? 23.794 6.150 -2.784 1.00 74.00 116 TYR A O 1
ATOM 935 N N . GLU A 1 117 ? 24.689 6.820 -4.727 1.00 82.06 117 GLU A N 1
ATOM 936 C CA . GLU A 1 117 ? 23.793 7.950 -4.953 1.00 82.06 117 GLU A CA 1
ATOM 937 C C . GLU A 1 117 ? 23.011 7.722 -6.247 1.00 82.06 117 GLU A C 1
ATOM 939 O O . GLU A 1 117 ? 23.594 7.518 -7.318 1.00 82.06 117 GLU A O 1
ATOM 944 N N . VAL A 1 118 ? 21.683 7.715 -6.135 1.00 84.94 118 VAL A N 1
ATOM 945 C CA . VAL A 1 118 ? 20.775 7.518 -7.265 1.00 84.94 118 VAL A CA 1
ATOM 946 C C . VAL A 1 118 ? 20.224 8.871 -7.689 1.00 84.94 118 VAL A C 1
ATOM 948 O O . VAL A 1 118 ? 19.449 9.494 -6.969 1.00 84.94 118 VAL A O 1
ATOM 951 N N . ASP A 1 119 ? 20.573 9.299 -8.900 1.00 89.06 119 ASP A N 1
ATOM 952 C CA . ASP A 1 119 ? 19.900 10.419 -9.554 1.00 89.06 119 ASP A CA 1
ATOM 953 C C . ASP A 1 119 ? 18.447 10.017 -9.866 1.00 89.06 119 ASP A C 1
ATOM 955 O O . ASP A 1 119 ? 18.165 9.227 -10.779 1.00 89.06 119 ASP A O 1
ATOM 959 N N . PHE A 1 120 ? 17.522 10.521 -9.048 1.00 89.94 120 PHE A N 1
ATOM 960 C CA . PHE A 1 120 ? 16.116 10.146 -9.109 1.00 89.94 120 PHE A CA 1
ATOM 961 C C . PHE A 1 120 ? 15.431 10.612 -10.396 1.00 89.94 120 PHE A C 1
ATOM 963 O O . PHE A 1 120 ? 14.644 9.857 -10.971 1.00 89.94 120 PHE A O 1
ATOM 970 N N . ASP A 1 121 ? 15.756 11.806 -10.894 1.00 89.94 121 ASP A N 1
ATOM 971 C CA . ASP A 1 121 ? 15.188 12.328 -12.141 1.00 89.94 121 ASP A CA 1
ATOM 972 C C . ASP A 1 121 ? 15.649 11.484 -13.330 1.00 89.94 121 ASP A C 1
ATOM 974 O O . ASP A 1 121 ? 14.854 11.089 -14.193 1.00 89.94 121 ASP A O 1
ATOM 978 N N . ARG A 1 122 ? 16.930 11.107 -13.330 1.00 89.94 122 ARG A N 1
ATOM 979 C CA . ARG A 1 122 ? 17.487 10.186 -14.318 1.00 89.94 122 ARG A CA 1
ATOM 980 C C . ARG A 1 122 ? 16.792 8.826 -14.285 1.00 89.94 122 ARG A C 1
ATOM 982 O O . ARG A 1 122 ? 16.432 8.299 -15.342 1.00 89.94 122 ARG A O 1
ATOM 989 N N . LEU A 1 123 ? 16.578 8.261 -13.097 1.00 91.75 123 LEU A N 1
ATOM 990 C CA . LEU A 1 123 ? 15.879 6.988 -12.927 1.00 91.75 123 LEU A CA 1
ATOM 991 C C . LEU A 1 123 ? 14.415 7.074 -13.383 1.00 91.75 123 LEU A C 1
ATOM 993 O O . LEU A 1 123 ? 13.925 6.186 -14.084 1.00 91.75 123 LEU A O 1
ATOM 997 N N . LYS A 1 124 ? 13.720 8.161 -13.044 1.00 91.38 124 LYS A N 1
ATOM 998 C CA . LYS A 1 124 ? 12.342 8.412 -13.472 1.00 91.38 124 LYS A CA 1
ATOM 999 C C . LYS A 1 124 ? 12.231 8.466 -14.996 1.00 91.38 124 LYS A C 1
ATOM 1001 O O . LYS A 1 124 ? 11.339 7.838 -15.564 1.00 91.38 124 LYS A O 1
ATOM 1006 N N . ASN A 1 125 ? 13.185 9.109 -15.670 1.00 91.69 125 ASN A N 1
ATOM 1007 C CA . ASN A 1 125 ? 13.259 9.128 -17.133 1.00 91.69 125 ASN A CA 1
ATOM 1008 C C . ASN A 1 125 ? 13.457 7.728 -17.737 1.00 91.69 125 ASN A C 1
ATOM 1010 O O . ASN A 1 125 ? 12.883 7.426 -18.788 1.00 91.69 125 ASN A O 1
ATOM 1014 N N . LEU A 1 126 ? 14.214 6.847 -17.071 1.00 92.31 126 LEU A N 1
ATOM 1015 C CA . LEU A 1 126 ? 14.357 5.451 -17.496 1.00 92.31 126 LEU A CA 1
ATOM 1016 C C . LEU A 1 126 ? 13.036 4.684 -17.370 1.00 92.31 126 LEU A C 1
ATOM 1018 O O . LEU A 1 126 ? 12.650 4.006 -18.320 1.00 92.31 126 LEU A O 1
ATOM 1022 N N . TYR A 1 127 ? 12.300 4.829 -16.262 1.00 93.38 127 TYR A N 1
ATOM 1023 C CA . TYR A 1 127 ? 10.965 4.228 -16.145 1.00 93.38 127 TYR A CA 1
ATOM 1024 C C . TYR A 1 127 ? 9.991 4.768 -17.195 1.00 93.38 127 TYR A C 1
ATOM 1026 O O . TYR A 1 127 ? 9.226 3.989 -17.759 1.00 93.38 127 TYR A O 1
ATOM 1034 N N . SER A 1 128 ? 10.023 6.071 -17.489 1.00 92.31 128 SER A N 1
ATOM 1035 C CA . SER A 1 128 ? 9.164 6.679 -18.514 1.00 92.31 128 SER A CA 1
ATOM 1036 C C . SER A 1 128 ? 9.481 6.120 -19.897 1.00 92.31 128 SER A C 1
ATOM 1038 O O . SER A 1 128 ? 8.582 5.713 -20.627 1.00 92.31 128 SER A O 1
ATOM 1040 N N . SER A 1 129 ? 10.769 5.993 -20.217 1.00 91.81 129 SER A N 1
ATOM 1041 C CA . SER A 1 129 ? 11.227 5.416 -21.484 1.00 91.81 129 SER A CA 1
ATOM 1042 C C . SER A 1 129 ? 10.844 3.941 -21.606 1.00 91.81 129 SER A C 1
ATOM 1044 O O . SER A 1 129 ? 10.366 3.500 -22.652 1.00 91.81 129 SER A O 1
ATOM 1046 N N . LEU A 1 130 ? 10.994 3.175 -20.520 1.00 92.38 130 LEU A N 1
ATOM 1047 C CA . LEU A 1 130 ? 10.534 1.791 -20.448 1.00 92.38 130 LEU A CA 1
ATOM 1048 C C . LEU A 1 130 ? 9.020 1.710 -20.664 1.00 92.38 130 LEU A C 1
ATOM 1050 O O . LEU A 1 130 ? 8.548 0.868 -21.427 1.00 92.38 130 LEU A O 1
ATOM 1054 N N . TRP A 1 131 ? 8.256 2.602 -20.036 1.00 91.81 131 TRP A N 1
ATOM 1055 C CA . TRP A 1 131 ? 6.812 2.657 -20.201 1.00 91.81 131 TRP A CA 1
ATOM 1056 C C . TRP A 1 131 ? 6.410 2.953 -21.650 1.00 91.81 131 TRP A C 1
ATOM 1058 O O . TRP A 1 131 ? 5.564 2.247 -22.198 1.00 91.81 131 TRP A O 1
ATOM 1068 N N . ASP A 1 132 ? 7.053 3.914 -22.311 1.00 91.31 132 ASP A N 1
ATOM 1069 C CA . ASP A 1 132 ? 6.767 4.256 -23.707 1.00 91.31 132 ASP A CA 1
ATOM 1070 C C . ASP A 1 132 ? 7.077 3.118 -24.687 1.00 91.31 132 ASP A C 1
ATOM 1072 O O . ASP A 1 132 ? 6.345 2.927 -25.663 1.00 91.31 132 ASP A O 1
ATOM 1076 N N . LEU A 1 133 ? 8.116 2.318 -24.423 1.00 89.62 133 LEU A N 1
ATOM 1077 C CA . LEU A 1 133 ? 8.378 1.094 -25.185 1.00 89.62 133 LEU A CA 1
ATOM 1078 C C . LEU A 1 133 ? 7.281 0.046 -24.960 1.00 89.62 133 LEU A C 1
ATOM 1080 O O . LEU A 1 133 ? 6.751 -0.528 -25.915 1.00 89.62 133 LEU A O 1
ATOM 1084 N N . LEU A 1 134 ? 6.876 -0.159 -23.706 1.00 90.44 134 LEU A N 1
ATOM 1085 C CA . LEU A 1 134 ? 5.858 -1.146 -23.346 1.00 90.44 134 LEU A CA 1
ATOM 1086 C C . LEU A 1 134 ? 4.462 -0.780 -23.863 1.00 90.44 134 LEU A C 1
ATOM 1088 O O . LEU A 1 134 ? 3.707 -1.678 -24.229 1.00 90.44 134 LEU A O 1
ATOM 1092 N N . ARG A 1 135 ? 4.128 0.513 -23.968 1.00 89.62 135 ARG A N 1
ATOM 1093 C CA . ARG A 1 135 ? 2.858 0.995 -24.546 1.00 89.62 135 ARG A CA 1
ATOM 1094 C C . ARG A 1 135 ? 2.672 0.616 -26.011 1.00 89.62 135 ARG A C 1
ATOM 1096 O O . ARG A 1 135 ? 1.537 0.547 -26.475 1.00 89.62 135 ARG A O 1
ATOM 1103 N N . LYS A 1 136 ? 3.767 0.389 -26.740 1.00 88.62 136 LYS A N 1
ATOM 1104 C CA . LYS A 1 136 ? 3.734 -0.053 -28.141 1.00 88.62 136 LYS A CA 1
ATOM 1105 C C . LYS A 1 136 ? 3.434 -1.552 -28.267 1.00 88.62 136 LYS A C 1
ATOM 1107 O O . LYS A 1 136 ? 3.111 -2.010 -29.359 1.00 88.62 136 LYS A O 1
ATOM 1112 N N . LYS A 1 137 ? 3.542 -2.317 -27.174 1.00 88.06 137 LYS A N 1
ATOM 1113 C CA . LYS A 1 137 ? 3.243 -3.755 -27.122 1.00 88.06 137 LYS A CA 1
ATOM 1114 C C . LYS A 1 137 ? 1.835 -4.015 -26.594 1.00 88.06 137 LYS A C 1
ATOM 1116 O O . LYS A 1 137 ? 1.173 -3.144 -26.034 1.00 88.06 137 LYS A O 1
ATOM 1121 N N . ASN A 1 138 ? 1.387 -5.261 -26.722 1.00 88.94 138 ASN A N 1
ATOM 1122 C CA . ASN A 1 138 ? 0.167 -5.711 -26.067 1.00 88.94 138 ASN A CA 1
ATOM 1123 C C . ASN A 1 138 ? 0.333 -5.648 -24.528 1.00 88.94 138 ASN A C 1
ATOM 1125 O O . ASN A 1 138 ? 1.316 -6.188 -24.008 1.00 88.94 138 ASN A O 1
ATOM 1129 N N . PRO A 1 139 ? -0.628 -5.077 -23.770 1.00 85.88 139 PRO A N 1
ATOM 1130 C CA . PRO A 1 139 ? -0.571 -5.019 -22.307 1.00 85.88 139 PRO A CA 1
ATOM 1131 C C . PRO A 1 139 ? -0.322 -6.369 -21.619 1.00 85.88 139 PRO A C 1
ATOM 1133 O O . PRO A 1 139 ? 0.364 -6.426 -20.600 1.00 85.88 139 PRO A O 1
ATOM 1136 N N . SER A 1 140 ? -0.854 -7.470 -22.160 1.00 87.56 140 SER A N 1
ATOM 1137 C CA . SER A 1 140 ? -0.640 -8.812 -21.597 1.00 87.56 140 SER A CA 1
ATOM 1138 C C . SER A 1 140 ? 0.820 -9.263 -21.717 1.00 87.56 140 SER A C 1
ATOM 1140 O O . SER A 1 140 ? 1.398 -9.787 -20.761 1.00 87.56 140 SER A O 1
ATOM 1142 N N . GLU A 1 141 ? 1.441 -9.000 -22.867 1.00 88.94 141 GLU A N 1
ATOM 1143 C CA . GLU A 1 141 ? 2.845 -9.324 -23.129 1.00 88.94 141 GLU A CA 1
ATOM 1144 C C . GLU A 1 141 ? 3.775 -8.446 -22.294 1.00 88.94 141 GLU A C 1
ATOM 1146 O O . GLU A 1 141 ? 4.690 -8.964 -21.653 1.00 88.94 141 GLU A O 1
ATOM 1151 N N . ALA A 1 142 ? 3.489 -7.141 -22.224 1.00 87.88 142 ALA A N 1
ATOM 1152 C CA . ALA A 1 142 ? 4.219 -6.190 -21.392 1.00 87.88 142 ALA A CA 1
ATOM 1153 C C . ALA A 1 142 ? 4.217 -6.614 -19.914 1.00 87.88 142 ALA A C 1
ATOM 1155 O O . ALA A 1 142 ? 5.275 -6.693 -19.290 1.00 87.88 142 ALA A O 1
ATOM 1156 N N . ARG A 1 143 ? 3.047 -6.979 -19.368 1.00 88.38 143 ARG A N 1
ATOM 1157 C CA . ARG A 1 143 ? 2.917 -7.505 -17.997 1.00 88.38 143 ARG A CA 1
ATOM 1158 C C . ARG A 1 143 ? 3.738 -8.770 -17.787 1.00 88.38 143 ARG A C 1
ATOM 1160 O O . ARG A 1 143 ? 4.406 -8.900 -16.767 1.00 88.38 143 ARG A O 1
ATOM 1167 N N . LYS A 1 144 ? 3.675 -9.724 -18.721 1.00 89.12 144 LYS A N 1
ATOM 1168 C CA . LYS A 1 144 ? 4.411 -10.992 -18.609 1.00 89.12 144 LYS A CA 1
ATOM 1169 C C . LYS A 1 144 ? 5.923 -10.760 -18.619 1.00 89.12 144 LYS A C 1
ATOM 1171 O O . LYS A 1 144 ? 6.626 -11.345 -17.797 1.00 89.12 144 LYS A O 1
ATOM 1176 N N . LEU A 1 145 ? 6.400 -9.887 -19.506 1.00 87.44 145 LEU A N 1
ATOM 1177 C CA . LEU A 1 145 ? 7.807 -9.506 -19.596 1.00 87.44 145 LEU A CA 1
ATOM 1178 C C . LEU A 1 145 ? 8.278 -8.839 -18.300 1.00 87.44 145 LEU A C 1
ATOM 1180 O O . LEU A 1 145 ? 9.257 -9.283 -17.705 1.00 87.44 145 LEU A O 1
ATOM 1184 N N . MET A 1 146 ? 7.547 -7.826 -17.826 1.00 88.81 146 MET A N 1
ATOM 1185 C CA . MET A 1 146 ? 7.915 -7.110 -16.605 1.00 88.81 146 MET A CA 1
ATOM 1186 C C . MET A 1 146 ? 7.862 -8.005 -15.376 1.00 88.81 146 MET A C 1
ATOM 1188 O O . MET A 1 146 ? 8.809 -7.998 -14.602 1.00 88.81 146 MET A O 1
ATOM 1192 N N . LYS A 1 147 ? 6.845 -8.863 -15.232 1.00 85.31 147 LYS A N 1
ATOM 1193 C CA . LYS A 1 147 ? 6.819 -9.856 -14.148 1.00 85.31 147 LYS A CA 1
ATOM 1194 C C . LYS A 1 147 ? 8.057 -10.745 -14.153 1.00 85.31 147 LYS A C 1
ATOM 1196 O O . LYS A 1 147 ? 8.597 -11.001 -13.092 1.00 85.31 147 LYS A O 1
ATOM 1201 N N . SER A 1 148 ? 8.534 -11.186 -15.316 1.00 85.75 148 SER A N 1
ATOM 1202 C CA . SER A 1 148 ? 9.751 -12.002 -15.384 1.00 85.75 148 SER A CA 1
ATOM 1203 C C . SER A 1 148 ? 11.017 -11.231 -15.005 1.00 85.75 148 SER A C 1
ATOM 1205 O O . SER A 1 148 ? 11.942 -11.834 -14.476 1.00 85.75 148 SER A O 1
ATOM 1207 N N . LYS A 1 149 ? 11.085 -9.932 -15.309 1.00 84.62 149 LYS A N 1
ATOM 1208 C CA . LYS A 1 149 ? 12.275 -9.098 -15.078 1.00 84.62 149 LYS A CA 1
ATOM 1209 C C . LYS A 1 149 ? 12.319 -8.489 -13.673 1.00 84.62 149 LYS A C 1
ATOM 1211 O O . LYS A 1 149 ? 13.398 -8.263 -13.146 1.00 84.62 149 LYS A O 1
ATOM 1216 N N . PHE A 1 150 ? 11.155 -8.224 -13.083 1.00 84.94 150 PHE A N 1
ATOM 1217 C CA . PHE A 1 150 ? 10.987 -7.498 -11.818 1.00 84.94 150 PHE A CA 1
ATOM 1218 C C . PHE A 1 150 ? 10.552 -8.415 -10.654 1.00 84.94 150 PHE A C 1
ATOM 1220 O O . PHE A 1 150 ? 10.298 -7.917 -9.560 1.00 84.94 150 PHE A O 1
ATOM 1227 N N . ALA A 1 151 ? 10.412 -9.733 -10.867 1.00 73.25 151 ALA A N 1
ATOM 1228 C CA . ALA A 1 151 ? 9.927 -10.659 -9.832 1.00 73.25 151 ALA A CA 1
ATOM 1229 C C . ALA A 1 151 ? 10.878 -10.781 -8.634 1.00 73.25 151 ALA A C 1
ATOM 1231 O O . ALA A 1 151 ? 10.440 -10.646 -7.491 1.00 73.25 151 ALA A O 1
ATOM 1232 N N . ASP A 1 152 ? 12.158 -11.049 -8.896 1.00 71.06 152 ASP A N 1
ATOM 1233 C CA . ASP A 1 152 ? 13.112 -11.424 -7.843 1.00 71.06 152 ASP A CA 1
ATOM 1234 C C . ASP A 1 152 ? 14.094 -10.306 -7.490 1.00 71.06 152 ASP A C 1
ATOM 1236 O O . ASP A 1 152 ? 14.635 -10.267 -6.379 1.00 71.06 152 ASP A O 1
ATOM 1240 N N . GLU A 1 153 ? 14.289 -9.369 -8.411 1.00 76.50 153 GLU A N 1
ATOM 1241 C CA . GLU A 1 153 ? 15.139 -8.204 -8.216 1.00 76.50 153 GLU A CA 1
ATOM 1242 C C . GLU A 1 153 ? 14.324 -7.083 -7.573 1.00 76.50 153 GLU A C 1
ATOM 1244 O O . GLU A 1 153 ? 13.149 -6.956 -7.883 1.00 76.50 153 GLU A O 1
ATOM 1249 N N . ALA A 1 154 ? 14.915 -6.313 -6.652 1.00 84.31 154 ALA A N 1
ATOM 1250 C CA . ALA A 1 154 ? 14.305 -5.137 -6.026 1.00 84.31 154 ALA A CA 1
ATOM 1251 C C . ALA A 1 154 ? 14.531 -3.921 -6.938 1.00 84.31 154 ALA A C 1
ATOM 1253 O O . ALA A 1 154 ? 15.563 -3.260 -6.813 1.00 84.31 154 ALA A O 1
ATOM 1254 N N . PRO A 1 155 ? 13.655 -3.664 -7.922 1.00 86.50 155 PRO A N 1
ATOM 1255 C CA . PRO A 1 155 ? 13.981 -2.829 -9.062 1.00 86.50 155 PRO A CA 1
ATOM 1256 C C . PRO A 1 155 ? 13.357 -1.443 -8.931 1.00 86.50 155 PRO A C 1
ATOM 1258 O O . PRO A 1 155 ? 13.497 -0.670 -9.859 1.00 86.50 155 PRO A O 1
ATOM 1261 N N . ILE A 1 156 ? 12.638 -1.153 -7.837 1.00 91.38 156 ILE A N 1
ATOM 1262 C CA . ILE A 1 156 ? 11.900 0.085 -7.597 1.00 91.38 156 ILE A CA 1
ATOM 1263 C C . ILE A 1 156 ? 12.632 0.859 -6.515 1.00 91.38 156 ILE A C 1
ATOM 1265 O O . ILE A 1 156 ? 12.765 0.380 -5.395 1.00 91.38 156 ILE A O 1
ATOM 1269 N N . TYR A 1 157 ? 13.072 2.067 -6.829 1.00 92.69 157 TYR A N 1
ATOM 1270 C CA . TYR A 1 157 ? 13.723 2.938 -5.860 1.00 92.69 157 TYR A CA 1
ATOM 1271 C C . TYR A 1 157 ? 12.698 3.844 -5.172 1.00 92.69 157 TYR A C 1
ATOM 1273 O O . TYR A 1 157 ? 11.765 4.332 -5.813 1.00 92.69 157 TYR A O 1
ATOM 1281 N N . THR A 1 158 ? 12.875 4.086 -3.880 1.00 90.69 158 THR A N 1
ATOM 1282 C CA . THR A 1 158 ? 12.044 4.991 -3.082 1.00 90.69 158 THR A CA 1
ATOM 1283 C C . THR A 1 158 ? 12.944 6.066 -2.469 1.00 90.69 158 THR A C 1
ATOM 1285 O O . THR A 1 158 ? 13.657 5.756 -1.511 1.00 90.69 158 THR A O 1
ATOM 1288 N N . PRO A 1 159 ? 12.907 7.314 -2.980 1.00 87.56 159 PRO A N 1
ATOM 1289 C CA . PRO A 1 159 ? 13.731 8.423 -2.487 1.00 87.56 159 PRO A CA 1
ATOM 1290 C C . PRO A 1 159 ? 13.531 8.723 -1.004 1.00 87.56 159 PRO A C 1
ATOM 1292 O O . PRO A 1 159 ? 14.488 9.034 -0.305 1.00 87.56 159 PRO A O 1
ATOM 1295 N N . SER A 1 160 ? 12.294 8.589 -0.511 1.00 83.62 160 SER A N 1
ATOM 1296 C CA . SER A 1 160 ? 11.942 8.891 0.884 1.00 83.62 160 SER A CA 1
ATOM 1297 C C . SER A 1 160 ? 12.769 8.103 1.910 1.00 83.62 160 SER A C 1
ATOM 1299 O O . SER A 1 160 ? 13.023 8.598 3.003 1.00 83.62 160 SER A O 1
ATOM 1301 N N . ASP A 1 161 ? 13.188 6.886 1.554 1.00 82.50 161 ASP A N 1
ATOM 1302 C CA . ASP A 1 161 ? 13.945 5.978 2.421 1.00 82.50 161 ASP A CA 1
ATOM 1303 C C . ASP A 1 161 ? 15.316 5.608 1.835 1.00 82.50 161 ASP A C 1
ATOM 1305 O O . ASP A 1 161 ? 15.964 4.700 2.354 1.00 82.50 161 ASP A O 1
ATOM 1309 N N . ASP A 1 162 ? 15.705 6.236 0.720 1.00 87.44 162 ASP A N 1
ATOM 1310 C CA . ASP A 1 162 ? 16.906 5.915 -0.058 1.00 87.44 162 ASP A CA 1
ATOM 1311 C C . ASP A 1 162 ? 17.111 4.397 -0.249 1.00 87.44 162 ASP A C 1
ATOM 1313 O O . ASP A 1 162 ? 18.146 3.814 0.077 1.00 87.44 162 ASP A O 1
ATOM 1317 N N . SER A 1 163 ? 16.059 3.705 -0.703 1.00 89.50 163 SER A N 1
ATOM 1318 C CA . SER A 1 163 ? 16.041 2.236 -0.722 1.00 89.50 163 SER A CA 1
ATOM 1319 C C . SER A 1 163 ? 15.459 1.644 -1.998 1.00 89.50 163 SER A C 1
ATOM 1321 O O . SER A 1 163 ? 14.553 2.199 -2.620 1.00 89.50 163 SER A O 1
ATOM 1323 N N . TRP A 1 164 ? 15.973 0.470 -2.368 1.00 92.12 164 TRP A N 1
ATOM 1324 C CA . TRP A 1 164 ? 15.471 -0.347 -3.468 1.00 92.12 164 TRP A CA 1
ATOM 1325 C C . TRP A 1 164 ? 14.544 -1.439 -2.938 1.00 92.12 164 TRP A C 1
ATOM 1327 O O . TRP A 1 164 ? 14.911 -2.198 -2.044 1.00 92.12 164 TRP A O 1
ATOM 1337 N N . ASN A 1 165 ? 13.355 -1.535 -3.521 1.00 91.62 165 ASN A N 1
ATOM 1338 C CA . ASN A 1 165 ? 12.242 -2.345 -3.051 1.00 91.62 165 ASN A CA 1
ATOM 1339 C C . ASN A 1 165 ? 11.735 -3.262 -4.165 1.00 91.62 165 ASN A C 1
ATOM 1341 O O . ASN A 1 165 ? 11.769 -2.925 -5.354 1.00 91.62 165 ASN A O 1
ATOM 1345 N N . LYS A 1 166 ? 11.235 -4.437 -3.783 1.00 91.81 166 LYS A N 1
ATOM 1346 C CA . LYS A 1 166 ? 10.527 -5.335 -4.700 1.00 91.81 166 LYS A CA 1
ATOM 1347 C C . LYS A 1 166 ? 9.129 -4.812 -4.983 1.00 91.81 166 LYS A C 1
ATOM 1349 O O . LYS A 1 166 ? 8.499 -4.190 -4.133 1.00 91.81 166 LYS A O 1
ATOM 1354 N N . VAL A 1 167 ? 8.563 -5.203 -6.125 1.00 90.94 167 VAL A N 1
ATOM 1355 C CA . VAL A 1 167 ? 7.150 -4.927 -6.451 1.00 90.94 167 VAL A CA 1
ATOM 1356 C C . VAL A 1 167 ? 6.220 -5.407 -5.327 1.00 90.94 167 VAL A C 1
ATOM 1358 O O . VAL A 1 167 ? 5.275 -4.716 -4.951 1.00 90.94 167 VAL A O 1
ATOM 1361 N N . SER A 1 168 ? 6.519 -6.570 -4.738 1.00 88.38 168 SER A N 1
ATOM 1362 C CA . SER A 1 168 ? 5.764 -7.143 -3.621 1.00 88.38 168 SER A CA 1
ATOM 1363 C C . SER A 1 168 ? 5.904 -6.371 -2.310 1.00 88.38 168 SER A C 1
ATOM 1365 O O . SER A 1 168 ? 5.146 -6.644 -1.388 1.00 88.38 168 SER A O 1
ATOM 1367 N N . GLU A 1 169 ? 6.852 -5.453 -2.183 1.00 90.50 169 GLU A N 1
ATOM 1368 C CA . GLU A 1 169 ? 7.072 -4.612 -0.998 1.00 90.50 169 GLU A CA 1
ATOM 1369 C C . GLU A 1 169 ? 6.471 -3.215 -1.187 1.00 90.50 169 GLU A C 1
ATOM 1371 O O . GLU A 1 169 ? 6.416 -2.430 -0.248 1.00 90.50 169 GLU A O 1
ATOM 1376 N N . CYS A 1 170 ? 5.944 -2.915 -2.373 1.00 91.62 170 CYS A N 1
ATOM 1377 C CA . CYS A 1 170 ? 5.352 -1.626 -2.692 1.00 91.62 170 CYS A CA 1
ATOM 1378 C C . CYS A 1 170 ? 3.817 -1.650 -2.629 1.00 91.62 170 CYS A C 1
ATOM 1380 O O . CYS A 1 170 ? 3.157 -2.684 -2.779 1.00 91.62 170 CYS A O 1
ATOM 1382 N N . LEU A 1 171 ? 3.255 -0.465 -2.428 1.00 93.62 171 LEU A N 1
ATOM 1383 C CA . LEU A 1 171 ? 1.839 -0.136 -2.456 1.00 93.62 171 LEU A CA 1
ATOM 1384 C C . LEU A 1 171 ? 1.699 1.163 -3.251 1.00 93.62 171 LEU A C 1
ATOM 1386 O O . LEU A 1 171 ? 2.478 2.090 -3.053 1.00 93.62 171 LEU A O 1
ATOM 1390 N N . TRP A 1 172 ? 0.742 1.241 -4.174 1.00 93.56 172 TRP A N 1
ATOM 1391 C CA . TRP A 1 172 ? 0.604 2.436 -5.008 1.00 93.56 172 TRP A CA 1
ATOM 1392 C C . TRP A 1 172 ? 0.255 3.661 -4.162 1.00 93.56 172 TRP A C 1
ATOM 1394 O O . TRP A 1 172 ? 1.057 4.576 -4.037 1.00 93.56 172 TRP A O 1
ATOM 1404 N N . SER A 1 173 ? -0.913 3.636 -3.532 1.00 87.81 173 SER A N 1
ATOM 1405 C CA . SER A 1 173 ? -1.381 4.659 -2.606 1.00 87.81 173 SER A CA 1
ATOM 1406 C C . SER A 1 173 ? -1.984 3.985 -1.382 1.00 87.81 173 SER A C 1
ATOM 1408 O O . SER A 1 173 ? -2.453 2.841 -1.454 1.00 87.81 173 SER A O 1
ATOM 1410 N N . SER A 1 174 ? -1.960 4.687 -0.253 1.00 81.94 174 SER A N 1
ATOM 1411 C CA . SER A 1 174 ? -2.539 4.192 0.987 1.00 81.94 174 SER A CA 1
ATOM 1412 C C . SER A 1 174 ? -3.186 5.318 1.771 1.00 81.94 174 SER A C 1
ATOM 1414 O O . SER A 1 174 ? -2.549 6.333 2.030 1.00 81.94 174 SER A O 1
ATOM 1416 N N . ALA A 1 175 ? -4.437 5.114 2.179 1.00 77.44 175 ALA A N 1
ATOM 1417 C CA . ALA A 1 175 ? -5.106 5.979 3.148 1.00 77.44 175 ALA A CA 1
ATOM 1418 C C . ALA A 1 175 ? -4.664 5.686 4.592 1.00 77.44 175 ALA A C 1
ATOM 1420 O O . ALA A 1 175 ? -4.979 6.455 5.492 1.00 77.44 175 ALA A O 1
ATOM 1421 N N . THR A 1 176 ? -3.955 4.570 4.810 1.00 79.94 176 THR A N 1
ATOM 1422 C CA . THR A 1 176 ? -3.469 4.159 6.128 1.00 79.94 176 THR A CA 1
ATOM 1423 C C . THR A 1 176 ? -2.046 3.606 6.097 1.00 79.94 176 THR A C 1
ATOM 1425 O O . THR A 1 176 ? -1.565 3.130 5.066 1.00 79.94 176 THR A O 1
ATOM 1428 N N . THR A 1 177 ? -1.352 3.636 7.224 1.00 83.25 177 THR A N 1
ATOM 1429 C CA . THR A 1 177 ? 0.014 3.135 7.350 1.00 83.25 177 THR A CA 1
ATOM 1430 C C . THR A 1 177 ? 0.060 1.604 7.341 1.00 83.25 177 THR A C 1
ATOM 1432 O O . THR A 1 177 ? -0.190 0.942 8.345 1.00 83.25 177 THR A O 1
ATOM 1435 N N . ILE A 1 178 ? 0.488 1.018 6.219 1.00 85.81 178 ILE A N 1
ATOM 1436 C CA . ILE A 1 178 ? 0.813 -0.413 6.132 1.00 85.81 178 ILE A CA 1
ATOM 1437 C C . ILE A 1 178 ? 2.319 -0.587 6.342 1.00 85.81 178 ILE A C 1
ATOM 1439 O O . ILE A 1 178 ? 3.096 -0.453 5.401 1.00 85.81 178 ILE A O 1
ATOM 1443 N N . ARG A 1 179 ? 2.747 -0.921 7.568 1.00 82.44 179 ARG A N 1
ATOM 1444 C CA . ARG A 1 179 ? 4.175 -0.956 7.970 1.00 82.44 179 ARG A CA 1
ATOM 1445 C C . ARG A 1 179 ? 5.061 -1.834 7.086 1.00 82.44 179 ARG A C 1
ATOM 1447 O O . ARG A 1 179 ? 6.258 -1.600 6.979 1.00 82.44 179 ARG A O 1
ATOM 1454 N N . SER A 1 180 ? 4.482 -2.865 6.475 1.00 80.69 180 SER A N 1
ATOM 1455 C CA . SER A 1 180 ? 5.207 -3.799 5.606 1.00 80.69 180 SER A CA 1
ATOM 1456 C C . SER A 1 180 ? 5.297 -3.376 4.136 1.00 80.69 180 SER A C 1
ATOM 1458 O O . SER A 1 180 ? 5.774 -4.168 3.324 1.00 80.69 180 SER A O 1
ATOM 1460 N N . LYS A 1 181 ? 4.815 -2.179 3.776 1.00 88.25 181 LYS A N 1
ATOM 1461 C CA . LYS A 1 181 ? 4.773 -1.703 2.391 1.00 88.25 181 LYS A CA 1
ATOM 1462 C C . LYS A 1 181 ? 5.301 -0.276 2.249 1.00 88.25 181 LYS A C 1
ATOM 1464 O O . LYS A 1 181 ? 5.081 0.556 3.123 1.00 88.25 181 LYS A O 1
ATOM 1469 N N . LYS A 1 182 ? 5.936 0.018 1.114 1.00 90.44 182 LYS A N 1
ATOM 1470 C CA . LYS A 1 182 ? 6.363 1.367 0.711 1.00 90.44 182 LYS A CA 1
ATOM 1471 C C . LYS A 1 182 ? 5.350 2.000 -0.236 1.00 90.44 182 LYS A C 1
ATOM 1473 O O . LYS A 1 182 ? 4.940 1.354 -1.198 1.00 90.44 182 LYS A O 1
ATOM 1478 N N . VAL A 1 183 ? 4.937 3.236 0.041 1.00 91.94 183 VAL A N 1
ATOM 1479 C CA . VAL A 1 183 ? 3.945 3.960 -0.771 1.00 91.94 183 VAL A CA 1
ATOM 1480 C C . VAL A 1 183 ? 4.647 4.689 -1.915 1.00 91.94 183 VAL A C 1
ATOM 1482 O O . VAL A 1 183 ? 5.577 5.444 -1.662 1.00 91.94 183 VAL A O 1
ATOM 1485 N N . LEU A 1 184 ? 4.211 4.466 -3.158 1.00 92.75 184 LEU A N 1
ATOM 1486 C CA . LEU A 1 184 ? 4.883 4.992 -4.356 1.00 92.75 184 LEU A CA 1
ATOM 1487 C C . LEU A 1 184 ? 4.255 6.267 -4.936 1.00 92.75 184 LEU A C 1
ATOM 1489 O O . LEU A 1 184 ? 4.930 6.998 -5.655 1.00 92.75 184 LEU A O 1
ATOM 1493 N N . GLU A 1 185 ? 2.973 6.533 -4.675 1.00 92.75 185 GLU A N 1
ATOM 1494 C CA . GLU A 1 185 ? 2.245 7.665 -5.264 1.00 92.75 185 GLU A CA 1
ATOM 1495 C C . GLU A 1 185 ? 2.954 9.023 -5.085 1.00 92.75 185 GLU A C 1
ATOM 1497 O O . GLU A 1 185 ? 3.018 9.752 -6.077 1.00 92.75 185 GLU A O 1
ATOM 1502 N N . PRO A 1 186 ? 3.509 9.385 -3.906 1.00 90.19 186 PRO A N 1
ATOM 1503 C CA . PRO A 1 186 ? 4.159 10.685 -3.730 1.00 90.19 186 PRO A CA 1
ATOM 1504 C C . PRO A 1 186 ? 5.324 10.907 -4.702 1.00 90.19 186 PRO A C 1
ATOM 1506 O O . PRO A 1 186 ? 5.450 11.989 -5.272 1.00 90.19 186 PRO A O 1
ATOM 1509 N N . ASP A 1 187 ? 6.118 9.862 -4.942 1.00 90.19 187 ASP A N 1
ATOM 1510 C CA . ASP A 1 187 ? 7.332 9.921 -5.761 1.00 90.19 187 ASP A CA 1
ATOM 1511 C C . ASP A 1 187 ? 7.024 9.757 -7.264 1.00 90.19 187 ASP A C 1
ATOM 1513 O O . ASP A 1 187 ? 7.682 10.340 -8.131 1.00 90.19 187 ASP A O 1
ATOM 1517 N N . TYR A 1 188 ? 5.982 8.984 -7.591 1.00 91.75 188 TYR A N 1
ATOM 1518 C CA . TYR A 1 188 ? 5.697 8.524 -8.953 1.00 91.75 188 TYR A CA 1
ATOM 1519 C C . TYR A 1 188 ? 4.308 8.898 -9.476 1.00 91.75 188 TYR A C 1
ATOM 1521 O O . TYR A 1 188 ? 3.833 8.256 -10.408 1.00 91.75 188 TYR A O 1
ATOM 1529 N N . LYS A 1 189 ? 3.650 9.925 -8.926 1.00 89.69 189 LYS A N 1
ATOM 1530 C CA . LYS A 1 189 ? 2.241 10.307 -9.172 1.00 89.69 189 LYS A CA 1
ATOM 1531 C C . LYS A 1 189 ? 1.718 10.130 -10.610 1.00 89.69 189 LYS A C 1
ATOM 1533 O O . LYS A 1 189 ? 0.617 9.621 -10.810 1.00 89.69 189 LYS A O 1
ATOM 1538 N N . GLU A 1 190 ? 2.499 10.519 -11.616 1.00 90.50 190 GLU A N 1
ATOM 1539 C CA . GLU A 1 190 ? 2.119 10.477 -13.041 1.00 90.50 190 GLU A CA 1
ATOM 1540 C C . GLU A 1 190 ? 2.248 9.086 -13.692 1.00 90.50 190 GLU A C 1
ATOM 1542 O O . GLU A 1 190 ? 1.776 8.859 -14.803 1.00 90.50 190 GLU A O 1
ATOM 1547 N N . MET A 1 191 ? 2.854 8.124 -12.998 1.00 91.62 191 MET A N 1
ATOM 1548 C CA . MET A 1 191 ? 3.234 6.809 -13.523 1.00 91.62 191 MET A CA 1
ATOM 1549 C C . MET A 1 191 ? 2.345 5.677 -12.997 1.00 91.62 191 MET A C 1
ATOM 1551 O O . MET A 1 191 ? 2.729 4.507 -13.046 1.00 91.62 191 MET A O 1
ATOM 1555 N N . ARG A 1 192 ? 1.133 6.000 -12.522 1.00 92.94 192 ARG A N 1
ATOM 1556 C CA . ARG A 1 192 ? 0.181 5.021 -11.969 1.00 92.94 192 ARG A CA 1
ATOM 1557 C C . ARG A 1 192 ? -0.009 3.811 -12.868 1.00 92.94 192 ARG A C 1
ATOM 1559 O O . ARG A 1 192 ? 0.080 2.683 -12.395 1.00 92.94 192 ARG A O 1
ATOM 1566 N N . SER A 1 193 ? -0.252 4.037 -14.156 1.00 91.50 193 SER A N 1
ATOM 1567 C CA . SER A 1 193 ? -0.501 2.940 -15.091 1.00 91.50 193 SER A CA 1
ATOM 1568 C C . SER A 1 193 ? 0.712 2.042 -15.287 1.00 91.50 193 SER A C 1
ATOM 1570 O O . SER A 1 193 ? 0.563 0.834 -15.429 1.00 91.50 193 SER A O 1
ATOM 1572 N N . PHE A 1 194 ? 1.921 2.588 -15.214 1.00 91.50 194 PHE A N 1
ATOM 1573 C CA . PHE A 1 194 ? 3.119 1.764 -15.263 1.00 91.50 194 PHE A CA 1
ATOM 1574 C C . PHE A 1 194 ? 3.234 0.882 -14.006 1.00 91.50 194 PHE A C 1
ATOM 1576 O O . PHE A 1 194 ? 3.291 -0.344 -14.109 1.00 91.50 194 PHE A O 1
ATOM 1583 N N . PHE A 1 195 ? 3.183 1.470 -12.808 1.00 92.94 195 PHE A N 1
ATOM 1584 C CA . PHE A 1 195 ? 3.373 0.710 -11.568 1.00 92.94 195 PHE A CA 1
ATOM 1585 C C . PHE A 1 195 ? 2.213 -0.246 -11.260 1.00 92.94 195 PHE A C 1
ATOM 1587 O O . PHE A 1 195 ? 2.439 -1.406 -10.920 1.00 92.94 195 PHE A O 1
ATOM 1594 N N . VAL A 1 196 ? 0.968 0.201 -11.400 1.00 92.81 196 VAL A N 1
ATOM 1595 C CA . VAL A 1 196 ? -0.211 -0.613 -11.074 1.00 92.81 196 VAL A CA 1
ATOM 1596 C C . VAL A 1 196 ? -0.567 -1.537 -12.230 1.00 92.81 196 VAL A C 1
ATOM 1598 O O . VAL A 1 196 ? -0.646 -2.751 -12.045 1.00 92.81 196 VAL A O 1
ATOM 1601 N N . ASP A 1 197 ? -0.753 -0.993 -13.436 1.00 90.50 197 ASP A N 1
ATOM 1602 C CA . ASP A 1 197 ? -1.313 -1.781 -14.534 1.00 90.50 197 ASP A CA 1
ATOM 1603 C C . ASP A 1 197 ? -0.274 -2.687 -15.194 1.00 90.50 197 ASP A C 1
ATOM 1605 O O . ASP A 1 197 ? -0.669 -3.721 -15.731 1.00 90.50 197 ASP A O 1
ATOM 1609 N N . ILE A 1 198 ? 1.020 -2.347 -15.179 1.00 90.94 198 ILE A N 1
ATOM 1610 C CA . ILE A 1 198 ? 2.067 -3.168 -15.808 1.00 90.94 198 ILE A CA 1
ATOM 1611 C C . ILE A 1 198 ? 2.868 -3.967 -14.791 1.00 90.94 198 ILE A C 1
ATOM 1613 O O . ILE A 1 198 ? 2.922 -5.194 -14.908 1.00 90.94 198 ILE A O 1
ATOM 1617 N N . LEU A 1 199 ? 3.482 -3.300 -13.810 1.00 90.00 199 LEU A N 1
ATOM 1618 C CA . LEU A 1 199 ? 4.294 -3.993 -12.806 1.00 90.00 199 LEU A CA 1
ATOM 1619 C C . LEU A 1 199 ? 3.426 -4.798 -11.831 1.00 90.00 199 LEU A C 1
ATOM 1621 O O . LEU A 1 199 ? 3.873 -5.819 -11.312 1.00 90.00 199 LEU A O 1
ATOM 1625 N N . GLY A 1 200 ? 2.168 -4.398 -11.629 1.00 89.31 200 GLY A N 1
ATOM 1626 C CA . GLY A 1 200 ? 1.261 -5.077 -10.709 1.00 89.31 200 GLY A CA 1
ATOM 1627 C C . GLY A 1 200 ? 1.507 -4.708 -9.249 1.00 89.31 200 GLY A C 1
ATOM 1628 O O . GLY A 1 200 ? 1.259 -5.531 -8.368 1.00 89.31 200 GLY A O 1
ATOM 1629 N N . VAL A 1 201 ? 2.001 -3.494 -8.984 1.00 91.94 201 VAL A N 1
ATOM 1630 C CA . VAL A 1 201 ? 2.049 -2.940 -7.628 1.00 91.94 201 VAL A CA 1
ATOM 1631 C C . VAL A 1 201 ? 0.630 -2.927 -7.067 1.00 91.94 201 VAL A C 1
ATOM 1633 O O . VAL A 1 201 ? -0.306 -2.439 -7.703 1.00 91.94 201 VAL A O 1
ATOM 1636 N N . ALA A 1 202 ? 0.468 -3.487 -5.870 1.00 91.12 202 ALA A N 1
ATOM 1637 C CA . ALA A 1 202 ? -0.835 -3.579 -5.235 1.00 91.12 202 ALA A CA 1
ATOM 1638 C C . ALA A 1 202 ? -1.396 -2.184 -4.922 1.00 91.12 202 ALA A C 1
ATOM 1640 O O . ALA A 1 202 ? -0.654 -1.250 -4.617 1.00 91.12 202 ALA A O 1
ATOM 1641 N N . THR A 1 203 ? -2.719 -2.058 -4.941 1.00 91.62 203 THR A N 1
ATOM 1642 C CA . THR A 1 203 ? -3.443 -0.950 -4.308 1.00 91.62 203 THR A CA 1
ATOM 1643 C C . THR A 1 203 ? -3.956 -1.395 -2.943 1.00 91.62 203 THR A C 1
ATOM 1645 O O . THR A 1 203 ? -4.120 -2.600 -2.699 1.00 91.62 203 THR A O 1
ATOM 1648 N N . LEU A 1 204 ? -4.216 -0.432 -2.052 1.00 91.12 204 LEU A N 1
ATOM 1649 C CA . LEU A 1 204 ? -4.802 -0.727 -0.749 1.00 91.12 204 LEU A CA 1
ATOM 1650 C C . LEU A 1 204 ? -6.106 -1.512 -0.939 1.00 91.12 204 LEU A C 1
ATOM 1652 O O . LEU A 1 204 ? -6.922 -1.192 -1.801 1.00 91.12 204 LEU A O 1
ATOM 1656 N N . ASN A 1 205 ? -6.245 -2.595 -0.184 1.00 91.81 205 ASN A N 1
ATOM 1657 C CA . ASN A 1 205 ? -7.397 -3.480 -0.244 1.00 91.81 205 ASN A CA 1
ATOM 1658 C C . ASN A 1 205 ? -7.621 -4.144 1.117 1.00 91.81 205 ASN A C 1
ATOM 1660 O O . ASN A 1 205 ? -6.713 -4.183 1.954 1.00 91.81 205 ASN A O 1
ATOM 1664 N N . LEU A 1 206 ? -8.819 -4.692 1.323 1.00 93.12 206 LEU A N 1
ATOM 1665 C CA . LEU A 1 206 ? -9.240 -5.227 2.618 1.00 93.12 206 LEU A CA 1
ATOM 1666 C C . LEU A 1 206 ? -8.321 -6.349 3.131 1.00 93.12 206 LEU A C 1
ATOM 1668 O O . LEU A 1 206 ? -8.039 -6.414 4.325 1.00 93.12 206 LEU A O 1
ATOM 1672 N N . GLY A 1 207 ? -7.797 -7.194 2.237 1.00 93.50 207 GLY A N 1
ATOM 1673 C CA . GLY A 1 207 ? -6.873 -8.275 2.594 1.00 93.50 207 GLY A CA 1
ATOM 1674 C C . GLY A 1 207 ? -5.545 -7.776 3.169 1.00 93.50 207 GLY A C 1
ATOM 1675 O O . GLY A 1 207 ? -5.075 -8.293 4.188 1.00 93.50 207 GLY A O 1
ATOM 1676 N N . LEU A 1 208 ? -4.958 -6.736 2.567 1.00 92.94 208 LEU A N 1
ATOM 1677 C CA . LEU A 1 208 ? -3.762 -6.080 3.110 1.00 92.94 208 LEU A CA 1
ATOM 1678 C C . LEU A 1 208 ? -4.056 -5.429 4.462 1.00 92.94 208 LEU A C 1
ATOM 1680 O O . LEU A 1 208 ? -3.267 -5.577 5.395 1.00 92.94 208 LEU A O 1
ATOM 1684 N N . ILE A 1 209 ? -5.210 -4.768 4.578 1.00 94.44 209 ILE A N 1
ATOM 1685 C CA . ILE A 1 209 ? -5.619 -4.095 5.810 1.00 94.44 209 ILE A CA 1
ATOM 1686 C C . ILE A 1 209 ? -5.770 -5.104 6.955 1.00 94.44 209 ILE A C 1
ATOM 1688 O O . ILE A 1 209 ? -5.236 -4.886 8.042 1.00 94.44 209 ILE A O 1
ATOM 1692 N N . TYR A 1 210 ? -6.440 -6.229 6.699 1.00 94.94 210 TYR A N 1
ATOM 1693 C CA . TYR A 1 210 ? -6.628 -7.315 7.661 1.00 94.94 210 TYR A CA 1
ATOM 1694 C C . TYR A 1 210 ? -5.308 -7.986 8.069 1.00 94.94 210 TYR A C 1
ATOM 1696 O O . TYR A 1 210 ? -5.093 -8.303 9.241 1.00 94.94 210 TYR A O 1
ATOM 1704 N N . THR A 1 211 ? -4.391 -8.168 7.117 1.00 93.69 211 THR A N 1
ATOM 1705 C CA . THR A 1 211 ? -3.053 -8.707 7.401 1.00 93.69 211 THR A CA 1
ATOM 1706 C C . THR A 1 211 ? -2.278 -7.780 8.337 1.00 93.69 211 THR A C 1
ATOM 1708 O O . THR A 1 211 ? -1.641 -8.244 9.281 1.00 93.69 211 THR A O 1
ATOM 1711 N N . GLU A 1 212 ? -2.355 -6.466 8.119 1.00 94.06 212 GLU A N 1
ATOM 1712 C CA . GLU A 1 212 ? -1.716 -5.489 9.000 1.00 94.06 212 GLU A CA 1
ATOM 1713 C C . GLU A 1 212 ? -2.371 -5.459 10.390 1.00 94.06 212 GLU A C 1
ATOM 1715 O O . GLU A 1 212 ? -1.653 -5.479 11.385 1.00 94.06 212 GLU A O 1
ATOM 1720 N N . LEU A 1 213 ? -3.706 -5.532 10.489 1.00 94.56 213 LEU A N 1
ATOM 1721 C CA . LEU A 1 213 ? -4.416 -5.679 11.773 1.00 94.56 213 LEU A CA 1
ATOM 1722 C C . LEU A 1 213 ? -3.964 -6.921 12.546 1.00 94.56 213 LEU A C 1
ATOM 1724 O O . LEU A 1 213 ? -3.759 -6.860 13.757 1.00 94.56 213 LEU A O 1
ATOM 1728 N N . THR A 1 214 ? -3.758 -8.036 11.845 1.00 94.75 214 THR A N 1
ATOM 1729 C CA . THR A 1 214 ? -3.250 -9.275 12.448 1.00 94.75 214 THR A CA 1
ATOM 1730 C C . THR A 1 214 ? -1.859 -9.053 13.047 1.00 94.75 214 THR A C 1
ATOM 1732 O O . THR A 1 214 ? -1.648 -9.331 14.226 1.00 94.75 214 THR A O 1
ATOM 1735 N N . LYS A 1 215 ? -0.942 -8.438 12.286 1.00 93.81 215 LYS A N 1
ATOM 1736 C CA . LYS A 1 215 ? 0.402 -8.072 12.771 1.00 93.81 215 LYS A CA 1
ATOM 1737 C C . LYS A 1 215 ? 0.361 -7.070 13.925 1.00 93.81 215 LYS A C 1
ATOM 1739 O O . LYS A 1 215 ? 1.201 -7.123 14.819 1.00 93.81 215 LYS A O 1
ATOM 1744 N N . LEU A 1 216 ? -0.578 -6.121 13.910 1.00 93.75 216 LEU A N 1
ATOM 1745 C CA . LEU A 1 216 ? -0.764 -5.171 15.008 1.00 93.75 216 LEU A CA 1
ATOM 1746 C C . LEU A 1 216 ? -1.141 -5.911 16.294 1.00 93.75 216 LEU A C 1
ATOM 1748 O O . LEU A 1 216 ? -0.509 -5.655 17.315 1.00 93.75 216 LEU A O 1
ATOM 1752 N N . GLY A 1 217 ? -2.062 -6.878 16.221 1.00 91.81 217 GLY A N 1
ATOM 1753 C CA . GLY A 1 217 ? -2.485 -7.697 17.363 1.00 91.81 217 GLY A CA 1
ATOM 1754 C C . GLY A 1 217 ? -1.401 -8.610 17.953 1.00 91.81 217 GLY A C 1
ATOM 1755 O O . GLY A 1 217 ? -1.511 -9.020 19.107 1.00 91.81 217 GLY A O 1
ATOM 1756 N N . GLU A 1 218 ? -0.348 -8.913 17.193 1.00 92.44 218 GLU A N 1
ATOM 1757 C CA . GLU A 1 218 ? 0.834 -9.660 17.657 1.00 92.44 218 GLU A CA 1
ATOM 1758 C C . GLU A 1 218 ? 1.933 -8.749 18.234 1.00 92.44 218 GLU A C 1
ATOM 1760 O O . GLU A 1 218 ? 2.886 -9.223 18.856 1.00 92.44 218 GLU A O 1
ATOM 1765 N N . SER A 1 219 ? 1.807 -7.435 18.043 1.00 90.44 219 SER A N 1
ATOM 1766 C CA . SER A 1 219 ? 2.796 -6.429 18.437 1.00 90.44 219 SER A CA 1
ATOM 1767 C C . SER A 1 219 ? 2.299 -5.551 19.597 1.00 90.44 219 SER A C 1
ATOM 1769 O O . SER A 1 219 ? 1.258 -5.813 20.196 1.00 90.44 219 SER A O 1
ATOM 1771 N N . LYS A 1 220 ? 3.051 -4.497 19.943 1.00 87.56 220 LYS A N 1
ATOM 1772 C CA . LYS A 1 220 ? 2.620 -3.444 20.880 1.00 87.56 220 LYS A CA 1
ATOM 1773 C C . LYS A 1 220 ? 2.339 -2.152 20.101 1.00 87.56 220 LYS A C 1
ATOM 1775 O O . LYS A 1 220 ? 3.231 -1.308 20.022 1.00 87.56 220 LYS A O 1
ATOM 1780 N N . PRO A 1 221 ? 1.171 -2.022 19.448 1.00 89.38 221 PRO A N 1
ATOM 1781 C CA . PRO A 1 221 ? 0.868 -0.851 18.638 1.00 89.38 221 PRO A CA 1
ATOM 1782 C C . PRO A 1 221 ? 0.434 0.339 19.505 1.00 89.38 221 PRO A C 1
ATOM 1784 O O . PRO A 1 221 ? 0.147 0.185 20.691 1.00 89.38 221 PRO A O 1
ATOM 1787 N N . THR A 1 222 ? 0.368 1.528 18.909 1.00 91.62 222 THR A N 1
ATOM 1788 C CA . THR A 1 222 ? -0.296 2.691 19.516 1.00 91.62 222 THR A CA 1
ATOM 1789 C C . THR A 1 222 ? -1.804 2.625 19.277 1.00 91.62 222 THR A C 1
ATOM 1791 O O . THR A 1 222 ? -2.266 1.967 18.341 1.00 91.62 222 THR A O 1
ATOM 1794 N N . VAL A 1 223 ? -2.592 3.299 20.120 1.00 92.25 223 VAL A N 1
ATOM 1795 C CA . VAL A 1 223 ? -4.060 3.351 19.975 1.00 92.25 223 VAL A CA 1
ATOM 1796 C C . VAL A 1 223 ? -4.437 3.993 18.647 1.00 92.25 223 VAL A C 1
ATOM 1798 O O . VAL A 1 223 ? -5.283 3.463 17.933 1.00 92.25 223 VAL A O 1
ATOM 1801 N N . GLU A 1 224 ? -3.763 5.077 18.285 1.00 92.62 224 GLU A N 1
ATOM 1802 C CA . GLU A 1 224 ? -4.006 5.853 17.073 1.00 92.62 224 GLU A CA 1
ATOM 1803 C C . GLU A 1 224 ? -3.824 4.994 15.818 1.00 92.62 224 GLU A C 1
ATOM 1805 O O . GLU A 1 224 ? -4.714 4.966 14.973 1.00 92.62 224 GLU A O 1
ATOM 1810 N N . LEU A 1 225 ? -2.737 4.217 15.743 1.00 92.06 225 LEU A N 1
ATOM 1811 C CA . LEU A 1 225 ? -2.450 3.357 14.592 1.00 92.06 225 LEU A CA 1
ATOM 1812 C C . LEU A 1 225 ? -3.500 2.252 14.425 1.00 92.06 225 LEU A C 1
ATOM 1814 O O . LEU A 1 225 ? -3.924 1.945 13.314 1.00 92.06 225 LEU A O 1
ATOM 1818 N N . VAL A 1 226 ? -3.948 1.646 15.528 1.00 94.12 226 VAL A N 1
ATOM 1819 C CA . VAL A 1 226 ? -4.982 0.606 15.458 1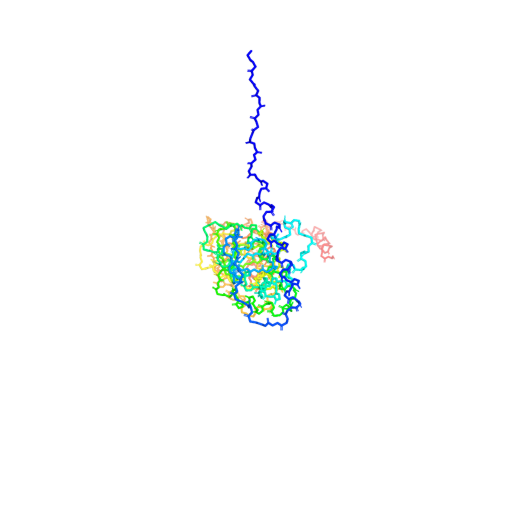.00 94.12 226 VAL A CA 1
ATOM 1820 C C . VAL A 1 226 ? -6.330 1.194 15.056 1.00 94.12 226 VAL A C 1
ATOM 1822 O O . VAL A 1 226 ? -7.045 0.585 14.260 1.00 94.12 226 VAL A O 1
ATOM 1825 N N . LYS A 1 227 ? -6.673 2.383 15.565 1.00 94.69 227 LYS A N 1
ATOM 1826 C CA . LYS A 1 227 ? -7.882 3.096 15.147 1.00 94.69 227 LYS A CA 1
ATOM 1827 C C . LYS A 1 227 ? -7.849 3.417 13.659 1.00 94.69 227 LYS A C 1
ATOM 1829 O O . LYS A 1 227 ? -8.806 3.088 12.968 1.00 94.69 227 LYS A O 1
ATOM 1834 N N . GLU A 1 228 ? -6.755 3.996 13.171 1.00 94.25 228 GLU A N 1
ATOM 1835 C CA . GLU A 1 228 ? -6.544 4.309 11.754 1.00 94.25 228 GLU A CA 1
ATOM 1836 C C . GLU A 1 228 ? -6.779 3.072 10.875 1.00 94.25 228 GLU A C 1
ATOM 1838 O O . GLU A 1 228 ? -7.561 3.107 9.926 1.00 94.25 228 GLU A O 1
ATOM 1843 N N . GLN A 1 229 ? -6.200 1.937 11.271 1.00 94.62 229 GLN A N 1
ATOM 1844 C CA . GLN A 1 229 ? -6.338 0.685 10.542 1.00 94.62 229 GLN A CA 1
ATOM 1845 C C . GLN A 1 229 ? -7.764 0.103 10.598 1.00 94.62 229 GLN A C 1
ATOM 1847 O O . GLN A 1 229 ? -8.245 -0.466 9.616 1.00 94.62 229 GLN A O 1
ATOM 1852 N N . LEU A 1 230 ? -8.460 0.238 11.732 1.00 95.44 230 LEU A N 1
ATOM 1853 C CA . LEU A 1 230 ? -9.861 -0.171 11.877 1.00 95.44 230 LEU A CA 1
ATOM 1854 C C . LEU A 1 230 ? -10.803 0.706 11.045 1.00 95.44 230 LEU A C 1
ATOM 1856 O O . LEU A 1 230 ? -11.749 0.181 10.458 1.00 95.44 230 LEU A O 1
ATOM 1860 N N . PHE A 1 231 ? -10.531 2.007 10.942 1.00 95.31 231 PHE A N 1
ATOM 1861 C CA . PHE A 1 231 ? -11.264 2.897 10.043 1.00 95.31 231 PHE A CA 1
ATOM 1862 C C . PHE A 1 231 ? -11.004 2.556 8.581 1.00 95.31 231 PHE A C 1
ATOM 1864 O O . PHE A 1 231 ? -11.959 2.377 7.833 1.00 95.31 231 PHE A O 1
ATOM 1871 N N . ALA A 1 232 ? -9.750 2.321 8.191 1.00 94.38 232 ALA A N 1
ATOM 1872 C CA . ALA A 1 232 ? -9.438 1.863 6.841 1.00 94.38 232 ALA A CA 1
ATOM 1873 C C . ALA A 1 232 ? -10.146 0.537 6.505 1.00 94.38 232 ALA A C 1
ATOM 1875 O O . ALA A 1 232 ? -10.638 0.356 5.387 1.00 94.38 232 ALA A O 1
ATOM 1876 N N . PHE A 1 233 ? -10.238 -0.382 7.474 1.00 95.81 233 PHE A N 1
ATOM 1877 C CA . PHE A 1 233 ? -11.006 -1.621 7.335 1.00 95.81 233 PHE A CA 1
ATOM 1878 C C . PHE A 1 233 ? -12.499 -1.345 7.142 1.00 95.81 233 PHE A C 1
ATOM 1880 O O . PHE A 1 233 ? -13.116 -1.953 6.271 1.00 95.81 233 PHE A O 1
ATOM 1887 N N . ASN A 1 234 ? -13.070 -0.417 7.913 1.00 95.88 234 ASN A N 1
ATOM 1888 C CA . ASN A 1 234 ? -14.461 0.011 7.783 1.00 95.88 234 ASN A CA 1
ATOM 1889 C C . ASN A 1 234 ? -14.749 0.641 6.410 1.00 95.88 234 ASN A C 1
ATOM 1891 O O . ASN A 1 234 ? -15.744 0.294 5.779 1.00 95.88 234 ASN A O 1
ATOM 1895 N N . ASP A 1 235 ? -13.850 1.476 5.891 1.00 94.06 235 ASP A N 1
ATOM 1896 C CA . ASP A 1 235 ? -14.004 2.113 4.576 1.00 94.06 235 ASP A CA 1
ATOM 1897 C C . ASP A 1 235 ? -14.020 1.079 3.437 1.00 94.06 235 ASP A C 1
ATOM 1899 O O . ASP A 1 235 ? -14.790 1.177 2.476 1.00 94.06 235 ASP A O 1
ATOM 1903 N N . HIS A 1 236 ? -13.218 0.020 3.571 1.00 94.62 236 HIS A N 1
ATOM 1904 C CA . HIS A 1 236 ? -13.150 -1.079 2.603 1.00 94.62 236 HIS A CA 1
ATOM 1905 C C . HIS A 1 236 ? -14.139 -2.211 2.905 1.00 94.62 236 HIS A C 1
ATOM 1907 O O . HIS A 1 236 ? -14.199 -3.189 2.154 1.00 94.62 236 HIS A O 1
ATOM 1913 N N . PHE A 1 237 ? -14.936 -2.092 3.970 1.00 95.25 237 PHE A N 1
ATOM 1914 C CA . PHE A 1 237 ? -15.796 -3.163 4.470 1.00 95.25 237 PHE A CA 1
ATOM 1915 C C . PHE A 1 237 ? -16.819 -3.637 3.432 1.00 95.25 237 PHE A C 1
ATOM 1917 O O . PHE A 1 237 ? -17.162 -4.815 3.389 1.00 95.25 237 PHE A O 1
ATOM 1924 N N . HIS A 1 238 ? -17.248 -2.753 2.530 1.00 93.75 238 HIS A N 1
ATOM 1925 C CA . HIS A 1 238 ? -18.152 -3.089 1.429 1.00 93.75 238 HIS A CA 1
ATOM 1926 C C . HIS A 1 238 ? -17.614 -4.197 0.494 1.00 93.75 238 HIS A C 1
ATOM 1928 O O . HIS A 1 238 ? -18.406 -4.865 -0.165 1.00 93.75 238 HIS A O 1
ATOM 1934 N N . THR A 1 239 ? -16.296 -4.435 0.470 1.00 94.69 239 THR A N 1
ATOM 1935 C CA . THR A 1 239 ? -15.638 -5.487 -0.334 1.00 94.69 239 THR A CA 1
ATOM 1936 C C . THR A 1 239 ? -15.467 -6.817 0.404 1.00 94.69 239 THR A C 1
ATOM 1938 O O . THR A 1 239 ? -14.927 -7.771 -0.148 1.00 94.69 239 THR A O 1
ATOM 1941 N N . ILE A 1 240 ? -15.919 -6.930 1.658 1.00 94.25 240 ILE A N 1
ATOM 1942 C CA . ILE A 1 240 ? -15.622 -8.098 2.503 1.00 94.25 240 ILE A CA 1
ATOM 1943 C C . ILE A 1 240 ? -16.118 -9.430 1.936 1.00 94.25 240 ILE A C 1
ATOM 1945 O O . ILE A 1 240 ? -15.513 -10.470 2.186 1.00 94.25 240 ILE A O 1
ATOM 1949 N N . MET A 1 241 ? -17.180 -9.406 1.129 1.00 92.38 241 MET A N 1
ATOM 1950 C CA . MET A 1 241 ? -17.718 -10.601 0.475 1.00 92.38 241 MET A CA 1
ATOM 1951 C C . MET A 1 241 ? -16.738 -11.239 -0.522 1.00 92.38 241 MET A C 1
ATOM 1953 O O . MET A 1 241 ? -16.828 -12.444 -0.764 1.00 92.38 241 MET A O 1
ATOM 1957 N N . ASP A 1 242 ? -15.775 -10.472 -1.041 1.00 94.94 242 ASP A N 1
ATOM 1958 C CA . ASP A 1 242 ? -14.739 -10.967 -1.953 1.00 94.94 242 ASP A CA 1
ATOM 1959 C C . ASP A 1 242 ? -13.643 -11.760 -1.212 1.00 94.94 242 ASP A C 1
ATOM 1961 O O . ASP A 1 242 ? -12.879 -12.509 -1.826 1.00 94.94 242 ASP A O 1
ATOM 1965 N N . TYR A 1 243 ? -13.590 -11.660 0.123 1.00 94.12 243 TYR A N 1
ATOM 1966 C CA . TYR A 1 243 ? -12.541 -12.229 0.970 1.00 94.12 243 TYR A CA 1
ATOM 1967 C C . TYR A 1 243 ? -13.074 -13.338 1.887 1.00 94.12 243 TYR A C 1
ATOM 1969 O O . TYR A 1 243 ? -13.328 -13.134 3.072 1.00 94.12 243 TYR A O 1
ATOM 1977 N N . LYS A 1 244 ? -13.176 -14.563 1.355 1.00 90.75 244 LYS A N 1
ATOM 1978 C CA . LYS A 1 244 ? -13.720 -15.739 2.075 1.00 90.75 244 LYS A CA 1
ATOM 1979 C C . LYS A 1 244 ? -12.954 -16.128 3.347 1.00 90.75 244 LYS A C 1
ATOM 1981 O O . LYS A 1 244 ? -13.530 -16.740 4.250 1.00 90.75 244 LYS A O 1
ATOM 1986 N N . ASP A 1 245 ? -11.669 -15.794 3.402 1.00 91.75 245 ASP A N 1
ATOM 1987 C CA . ASP A 1 245 ? -10.787 -16.134 4.522 1.00 91.75 245 ASP A CA 1
ATOM 1988 C C . ASP A 1 245 ? -10.920 -15.152 5.697 1.00 91.75 245 ASP A C 1
ATOM 1990 O O . ASP A 1 245 ? -10.560 -15.485 6.828 1.00 91.75 245 ASP A O 1
ATOM 1994 N N . ILE A 1 246 ? -11.487 -13.963 5.463 1.00 95.06 246 ILE A N 1
ATOM 1995 C CA . ILE A 1 246 ? -11.706 -12.951 6.497 1.00 95.06 246 ILE A CA 1
ATOM 1996 C C . ILE A 1 246 ? -13.059 -13.215 7.155 1.00 95.06 246 ILE A C 1
ATOM 1998 O O . ILE A 1 246 ? -14.119 -13.008 6.567 1.00 95.06 246 ILE A O 1
ATOM 2002 N N . LYS A 1 247 ? -13.026 -13.680 8.406 1.00 94.75 247 LYS A N 1
ATOM 2003 C CA . LYS A 1 247 ? -14.225 -14.031 9.181 1.00 94.75 247 LYS A CA 1
ATOM 2004 C C . LYS A 1 247 ? -14.323 -13.208 10.467 1.00 94.75 247 LYS A C 1
ATOM 2006 O O . LYS A 1 247 ? -13.277 -12.909 11.054 1.00 94.75 247 LYS A O 1
ATOM 2011 N N . PRO A 1 248 ? -15.546 -12.934 10.966 1.00 94.69 248 PRO A N 1
ATOM 2012 C CA . PRO A 1 248 ? -15.745 -12.218 12.226 1.00 94.69 248 PRO A CA 1
ATOM 2013 C C . PRO A 1 248 ? -14.964 -12.844 13.382 1.00 94.69 248 PRO A C 1
ATOM 2015 O O . PRO A 1 248 ? -14.273 -12.147 14.116 1.00 94.69 248 PRO A O 1
ATOM 2018 N N . ASP A 1 249 ? -14.997 -14.173 13.499 1.00 94.19 249 ASP A N 1
ATOM 2019 C CA . ASP A 1 249 ? -14.318 -14.901 14.576 1.00 94.19 249 ASP A CA 1
ATOM 2020 C C . ASP A 1 249 ? -12.791 -14.799 14.509 1.00 94.19 249 ASP A C 1
ATOM 2022 O O . ASP A 1 249 ? -12.128 -14.867 15.542 1.00 94.19 249 ASP A O 1
ATOM 2026 N N . GLY A 1 250 ? -12.225 -14.647 13.308 1.00 94.25 250 GLY A N 1
ATOM 2027 C CA . GLY A 1 250 ? -10.795 -14.403 13.126 1.00 94.25 250 GLY A CA 1
ATOM 2028 C C . GLY A 1 250 ? -10.419 -13.021 13.648 1.00 94.25 250 GLY A C 1
ATOM 2029 O O . GLY A 1 250 ? -9.564 -12.905 14.522 1.00 94.25 250 GLY A O 1
ATOM 2030 N N . MET A 1 251 ? -11.148 -11.998 13.196 1.00 95.12 251 MET A N 1
ATOM 2031 C CA . MET A 1 251 ? -10.956 -10.608 13.617 1.00 95.12 251 MET A CA 1
ATOM 2032 C C . MET A 1 251 ? -11.177 -10.421 15.128 1.00 95.12 251 MET A C 1
ATOM 2034 O O . MET A 1 251 ? -10.399 -9.741 15.789 1.00 95.12 251 MET A O 1
ATOM 2038 N N . ARG A 1 252 ? -12.190 -11.080 15.709 1.00 94.56 252 ARG A N 1
ATOM 2039 C CA . ARG A 1 252 ? -12.460 -11.055 17.157 1.00 94.56 252 ARG A CA 1
ATOM 2040 C C . ARG A 1 252 ? -11.307 -11.605 17.989 1.00 94.56 252 ARG A C 1
ATOM 2042 O O . ARG A 1 252 ? -11.155 -11.174 19.119 1.00 94.56 252 ARG A O 1
ATOM 2049 N N . LYS A 1 253 ? -10.514 -12.554 17.487 1.00 94.94 253 LYS A N 1
ATOM 2050 C CA . LYS A 1 253 ? -9.389 -13.139 18.241 1.00 94.94 253 LYS A CA 1
ATOM 2051 C C . LYS A 1 253 ? -8.153 -12.239 18.272 1.00 94.94 253 LYS A C 1
ATOM 2053 O O . LYS A 1 253 ? -7.240 -12.497 19.055 1.00 94.94 253 LYS A O 1
ATOM 2058 N N . LEU A 1 254 ? -8.103 -11.210 17.429 1.00 95.25 254 LEU A N 1
ATOM 2059 C CA . LEU A 1 254 ? -6.980 -10.284 17.378 1.00 95.25 254 LEU A CA 1
ATOM 2060 C C . LEU A 1 254 ? -6.993 -9.370 18.608 1.00 95.25 254 LEU A C 1
ATOM 2062 O O . LEU A 1 254 ? -8.022 -8.786 18.945 1.00 95.25 254 LEU A O 1
ATOM 2066 N N . LYS A 1 255 ? -5.834 -9.194 19.252 1.00 95.19 255 LYS A N 1
ATOM 2067 C CA . LYS A 1 255 ? -5.658 -8.270 20.385 1.00 95.19 255 LYS A CA 1
ATOM 2068 C C . LYS A 1 255 ? -5.494 -6.830 19.899 1.00 95.19 255 LYS A C 1
ATOM 2070 O O . LYS A 1 255 ? -4.432 -6.235 20.038 1.00 95.19 255 LYS A O 1
ATOM 2075 N N . ILE A 1 256 ? -6.540 -6.299 19.278 1.00 94.88 256 ILE A N 1
ATOM 2076 C CA . ILE A 1 256 ? -6.544 -4.982 18.624 1.00 94.88 256 ILE A CA 1
ATOM 2077 C C . ILE A 1 256 ? -7.636 -4.059 19.159 1.00 94.88 256 ILE A C 1
ATOM 2079 O O . ILE A 1 256 ? -7.676 -2.893 18.794 1.00 94.88 256 ILE A O 1
ATOM 2083 N N . PHE A 1 257 ? -8.539 -4.525 20.019 1.00 94.81 257 PHE A N 1
ATOM 2084 C CA . PHE A 1 257 ? -9.599 -3.662 20.532 1.00 94.81 257 PHE A CA 1
ATOM 2085 C C . PHE A 1 257 ? -9.048 -2.845 21.704 1.00 94.81 257 PHE A C 1
ATOM 2087 O O . PHE A 1 257 ? -8.707 -3.441 22.730 1.00 94.81 257 PHE A O 1
ATOM 2094 N N . PRO A 1 258 ? -8.918 -1.508 21.584 1.00 94.25 258 PRO A N 1
ATOM 2095 C CA . PRO A 1 258 ? -8.479 -0.687 22.701 1.00 94.25 258 PRO A CA 1
ATOM 2096 C C . PRO A 1 258 ? -9.585 -0.688 23.754 1.00 94.25 258 PRO A C 1
ATOM 2098 O O . PRO A 1 258 ? -10.711 -0.288 23.470 1.00 94.25 258 PRO A O 1
ATOM 2101 N N . ILE A 1 259 ? -9.282 -1.132 24.968 1.00 93.69 259 ILE A N 1
ATOM 2102 C CA . ILE A 1 259 ? -10.206 -1.136 26.099 1.00 93.69 259 ILE A CA 1
ATOM 2103 C C . ILE A 1 259 ? -9.717 -0.113 27.115 1.00 93.69 259 ILE A C 1
ATOM 2105 O O . ILE A 1 259 ? -8.645 -0.256 27.702 1.00 93.69 259 ILE A O 1
ATOM 2109 N N . ARG A 1 260 ? -10.528 0.920 27.333 1.00 90.62 260 ARG A N 1
ATOM 2110 C CA . ARG A 1 260 ? -10.327 1.920 28.374 1.00 90.62 260 ARG A CA 1
ATOM 2111 C C . ARG A 1 260 ? -10.741 1.324 29.716 1.00 90.62 260 ARG A C 1
ATOM 2113 O O . ARG A 1 260 ? -11.906 0.974 29.924 1.00 90.62 260 ARG A O 1
ATOM 2120 N N . GLN A 1 261 ? -9.778 1.223 30.620 1.00 85.94 261 GLN A N 1
ATOM 2121 C CA . GLN A 1 261 ? -9.982 0.897 32.027 1.00 85.94 261 GLN A CA 1
ATOM 2122 C C . GLN A 1 261 ? -9.708 2.153 32.872 1.00 85.94 261 GLN A C 1
ATOM 2124 O O . GLN A 1 261 ? -9.106 3.108 32.371 1.00 85.94 261 GLN A O 1
ATOM 2129 N N . PRO A 1 262 ? -10.145 2.210 34.142 1.00 76.75 262 PRO A N 1
ATOM 2130 C CA . PRO A 1 262 ? -9.810 3.331 35.013 1.00 76.75 262 PRO A CA 1
ATOM 2131 C C . PRO A 1 262 ? -8.283 3.472 35.159 1.00 76.75 262 PRO A C 1
ATOM 2133 O O . PRO A 1 262 ? -7.647 2.685 35.852 1.00 76.75 262 PRO A O 1
ATOM 2136 N N . GLY A 1 263 ? -7.700 4.464 34.478 1.00 71.56 263 GLY A N 1
ATOM 2137 C CA . GLY A 1 263 ? -6.276 4.811 34.548 1.00 71.56 263 GLY A CA 1
ATOM 2138 C C . GLY A 1 263 ? -5.403 4.376 33.364 1.00 71.56 263 GLY A C 1
ATOM 2139 O O . GLY A 1 263 ? -4.331 4.952 33.213 1.00 71.56 263 GLY A O 1
ATOM 2140 N N . ASP A 1 264 ? -5.836 3.437 32.513 1.00 85.00 264 ASP A N 1
ATOM 2141 C CA . ASP A 1 264 ? -5.019 2.947 31.385 1.00 85.00 264 ASP A CA 1
ATOM 2142 C C . ASP A 1 264 ? -5.863 2.417 30.206 1.00 85.00 264 ASP A C 1
ATOM 2144 O O . ASP A 1 264 ? -7.045 2.086 30.359 1.00 85.00 264 ASP A O 1
ATOM 2148 N N . ILE A 1 265 ? -5.260 2.328 29.017 1.00 90.06 265 ILE A N 1
ATOM 2149 C CA . ILE A 1 265 ? -5.842 1.699 27.824 1.00 90.06 265 ILE A CA 1
ATOM 2150 C C . ILE A 1 265 ? -5.043 0.442 27.487 1.00 90.06 265 ILE A C 1
ATOM 2152 O O . ILE A 1 265 ? -3.857 0.501 27.180 1.00 90.06 265 ILE A O 1
ATOM 2156 N N . GLN A 1 266 ? -5.725 -0.700 27.466 1.00 91.62 266 GLN A N 1
ATOM 2157 C CA . GLN A 1 266 ? -5.127 -1.986 27.123 1.00 91.62 266 GLN A CA 1
ATOM 2158 C C . GLN A 1 266 ? -5.775 -2.564 25.867 1.00 91.62 266 GLN A C 1
ATOM 2160 O O . GLN A 1 266 ? -6.994 -2.528 25.724 1.00 91.62 266 GLN A O 1
ATOM 2165 N N . PHE A 1 267 ? -4.979 -3.165 24.984 1.00 93.94 267 PHE A N 1
ATOM 2166 C CA . PHE A 1 267 ? -5.516 -3.938 23.868 1.00 93.94 267 PHE A CA 1
ATOM 2167 C C . PHE A 1 267 ? -5.983 -5.322 24.315 1.00 93.94 267 PHE A C 1
ATOM 2169 O O . PHE A 1 267 ? -5.239 -6.079 24.947 1.00 93.94 267 PHE A O 1
ATOM 2176 N N . CYS A 1 268 ? -7.216 -5.663 23.960 1.00 93.44 268 CYS A N 1
ATOM 2177 C CA . CYS A 1 268 ? -7.808 -6.972 24.200 1.00 93.44 268 CYS A CA 1
ATOM 2178 C C . CYS A 1 268 ? -8.364 -7.559 22.901 1.00 93.44 268 CYS A C 1
ATOM 2180 O O . CYS A 1 268 ? -8.480 -6.875 21.882 1.00 93.44 268 CYS A O 1
ATOM 2182 N N . ASP A 1 269 ? -8.681 -8.849 22.945 1.00 94.06 269 ASP A N 1
ATOM 2183 C CA . ASP A 1 269 ? -9.499 -9.484 21.919 1.00 94.06 269 ASP A CA 1
ATOM 2184 C C . ASP A 1 269 ? -10.990 -9.142 22.114 1.00 94.06 269 ASP A C 1
ATOM 2186 O O . ASP A 1 269 ? -11.412 -8.637 23.157 1.00 94.06 269 ASP A O 1
ATOM 2190 N N . GLY A 1 270 ? -11.797 -9.391 21.087 1.00 90.00 270 GLY A N 1
ATOM 2191 C CA . GLY A 1 270 ? -13.230 -9.096 21.060 1.00 90.00 270 GLY A CA 1
ATOM 2192 C C . GLY A 1 270 ? -14.087 -10.011 21.943 1.00 90.00 270 GLY A C 1
ATOM 2193 O O . GLY A 1 270 ? -15.286 -9.762 22.086 1.00 90.00 270 GLY A O 1
ATOM 2194 N N . ASN A 1 271 ? -13.508 -11.059 22.538 1.00 90.75 271 ASN A N 1
ATOM 2195 C CA . ASN A 1 271 ? -14.209 -11.926 23.486 1.00 90.75 271 ASN A CA 1
ATOM 2196 C C . ASN A 1 271 ? -14.076 -11.430 24.930 1.00 90.75 271 ASN A C 1
ATOM 2198 O O . ASN A 1 271 ? -14.869 -11.845 25.772 1.00 90.75 271 ASN A O 1
ATOM 2202 N N . ALA A 1 272 ? -13.131 -10.529 25.210 1.00 91.94 272 ALA A N 1
ATOM 2203 C CA . ALA A 1 272 ? -12.953 -9.929 26.525 1.00 91.94 272 ALA A CA 1
ATOM 2204 C C . ALA A 1 272 ? -14.215 -9.205 27.034 1.00 91.94 272 ALA A C 1
ATOM 2206 O O . ALA A 1 272 ? -15.059 -8.740 26.265 1.00 91.94 272 ALA A O 1
ATOM 2207 N N . ASP A 1 273 ? -14.323 -9.072 28.356 1.00 91.38 273 ASP A N 1
ATOM 2208 C CA . ASP A 1 273 ? -15.439 -8.383 29.001 1.00 91.38 273 ASP A CA 1
ATOM 2209 C C . ASP A 1 273 ? -15.244 -6.864 28.975 1.00 91.38 273 ASP A C 1
ATOM 2211 O O . ASP A 1 273 ? -14.479 -6.287 29.754 1.00 91.38 273 ASP A O 1
ATOM 2215 N N . PHE A 1 274 ? -15.960 -6.216 28.060 1.00 93.25 274 PHE A N 1
ATOM 2216 C CA . PHE A 1 274 ? -16.077 -4.766 27.956 1.00 93.25 274 PHE A CA 1
ATOM 2217 C C . PHE A 1 274 ? -17.469 -4.377 27.446 1.00 93.25 274 PHE A C 1
ATOM 2219 O O . PHE A 1 274 ? -18.161 -5.177 26.807 1.00 93.25 274 PHE A O 1
ATOM 2226 N N . ALA A 1 275 ? -17.847 -3.129 27.709 1.00 93.50 275 ALA A N 1
ATOM 2227 C CA . ALA A 1 275 ? -19.038 -2.497 27.155 1.00 93.50 275 ALA A CA 1
ATOM 2228 C C . ALA A 1 275 ? -18.679 -1.513 26.030 1.00 93.50 275 ALA A C 1
ATOM 2230 O O . ALA A 1 275 ? -17.558 -1.004 25.954 1.00 93.50 275 ALA A O 1
ATOM 2231 N N . ILE A 1 276 ? -19.642 -1.215 25.165 1.00 94.38 276 ILE A N 1
ATOM 2232 C CA . ILE A 1 276 ? -19.511 -0.226 24.096 1.00 94.38 276 ILE A CA 1
ATOM 2233 C C . ILE A 1 276 ? -20.416 0.958 24.429 1.00 94.38 276 ILE A C 1
ATOM 2235 O O . ILE A 1 276 ? -21.630 0.806 24.539 1.00 94.38 276 ILE A O 1
ATOM 2239 N N . ALA A 1 277 ? -19.819 2.134 24.611 1.00 92.00 277 ALA A N 1
ATOM 2240 C CA . ALA A 1 277 ? -20.539 3.342 24.991 1.00 92.00 277 ALA A CA 1
ATOM 2241 C C . ALA A 1 277 ? -21.198 4.000 23.770 1.00 92.00 277 ALA A C 1
ATOM 2243 O O . ALA A 1 277 ? -20.660 4.917 23.159 1.00 92.00 277 ALA A O 1
ATOM 2244 N N . ASP A 1 278 ? -22.372 3.499 23.401 1.00 90.62 278 ASP A N 1
ATOM 2245 C CA . ASP A 1 278 ? -23.116 3.901 22.207 1.00 90.62 278 ASP A CA 1
ATOM 2246 C C . ASP A 1 278 ? -23.987 5.147 22.399 1.00 90.62 278 ASP A C 1
ATOM 2248 O O . ASP A 1 278 ? -24.611 5.599 21.447 1.00 90.62 278 ASP A O 1
ATOM 2252 N N . THR A 1 279 ? -24.032 5.724 23.603 1.00 87.88 279 THR A N 1
ATOM 2253 C CA . THR A 1 279 ? -24.710 6.997 23.880 1.00 87.88 279 THR A CA 1
ATOM 2254 C C . THR A 1 279 ? -23.874 7.857 24.829 1.00 87.88 279 THR A C 1
ATOM 2256 O O . THR A 1 279 ? -23.286 7.350 25.786 1.00 87.88 279 THR A O 1
ATOM 2259 N N . ARG A 1 280 ? -23.837 9.176 24.591 1.00 87.56 280 ARG A N 1
ATOM 2260 C CA . ARG A 1 280 ? -23.072 10.121 25.430 1.00 87.56 280 ARG A CA 1
ATOM 2261 C C . ARG A 1 280 ? -23.525 10.133 26.903 1.00 87.56 280 ARG A C 1
ATOM 2263 O O . ARG A 1 280 ? -22.657 10.040 27.765 1.00 87.56 280 ARG A O 1
ATOM 2270 N N . PRO A 1 281 ? -24.839 10.161 27.226 1.00 87.69 281 PRO A N 1
ATOM 2271 C CA . PRO A 1 281 ? -25.282 10.166 28.622 1.00 87.69 281 PRO A CA 1
ATOM 2272 C C . PRO A 1 281 ? -24.846 8.917 29.396 1.00 87.69 281 PRO A C 1
ATOM 2274 O O . PRO A 1 281 ? -24.453 9.011 30.560 1.00 87.69 281 PRO A O 1
ATOM 2277 N N . LEU A 1 282 ? -24.886 7.740 28.759 1.00 86.88 282 LEU A N 1
ATOM 2278 C CA . LEU A 1 282 ? -24.409 6.509 29.387 1.00 86.88 282 LEU A CA 1
ATOM 2279 C C . LEU A 1 282 ? -22.879 6.490 29.468 1.00 86.88 282 LEU A C 1
ATOM 2281 O O . LEU A 1 282 ? -22.353 6.098 30.505 1.00 86.88 282 LEU A O 1
ATOM 2285 N N . GLU A 1 283 ? -22.152 6.958 28.445 1.00 86.44 283 GLU A N 1
ATOM 2286 C CA . GLU A 1 283 ? -20.689 7.086 28.530 1.00 86.44 283 GLU A CA 1
ATOM 2287 C C . GLU A 1 283 ? -20.287 7.884 29.777 1.00 86.44 283 GLU A C 1
ATOM 2289 O O . GLU A 1 283 ? -19.511 7.386 30.591 1.00 86.44 283 GLU A O 1
ATOM 2294 N N . ASP A 1 284 ? -20.863 9.072 29.971 1.00 87.06 284 ASP A N 1
ATOM 2295 C CA . ASP A 1 284 ? -20.518 9.969 31.078 1.00 87.06 284 ASP A CA 1
ATOM 2296 C C . ASP A 1 284 ? -20.803 9.341 32.450 1.00 87.06 284 ASP A C 1
ATOM 2298 O O . ASP A 1 284 ? -19.982 9.424 33.368 1.00 87.06 284 ASP A O 1
ATOM 2302 N N . ASN A 1 285 ? -21.923 8.625 32.580 1.00 86.69 285 ASN A N 1
ATOM 2303 C CA . ASN A 1 285 ? -22.302 7.949 33.822 1.00 86.69 285 ASN A CA 1
ATOM 2304 C C . ASN A 1 285 ? -21.370 6.784 34.200 1.00 86.69 285 ASN A C 1
ATOM 2306 O O . ASN A 1 285 ? -21.257 6.444 35.390 1.00 86.69 285 ASN A O 1
ATOM 2310 N N . PHE A 1 286 ? -20.711 6.173 33.208 1.00 86.12 286 PHE A N 1
ATOM 2311 C CA . PHE A 1 286 ? -19.949 4.930 33.343 1.00 86.12 286 PHE A CA 1
ATOM 2312 C C . PHE A 1 286 ? -18.439 5.059 33.059 1.00 86.12 286 PHE A C 1
ATOM 2314 O O . PHE A 1 286 ? -17.700 4.115 33.347 1.00 86.12 286 PHE A O 1
ATOM 2321 N N . ARG A 1 287 ? -17.955 6.222 32.590 1.00 78.12 287 ARG A N 1
ATOM 2322 C CA . ARG A 1 287 ? -16.600 6.494 32.049 1.00 78.12 287 ARG A CA 1
ATOM 2323 C C . ARG A 1 287 ? -15.408 6.077 32.920 1.00 78.12 287 ARG A C 1
ATOM 2325 O O . ARG A 1 287 ? -14.290 5.982 32.424 1.00 78.12 287 ARG A O 1
ATOM 2332 N N . GLN A 1 288 ? -15.632 5.846 34.211 1.00 82.81 288 GLN A N 1
ATOM 2333 C CA . GLN A 1 288 ? -14.615 5.442 35.190 1.00 82.81 288 GLN A CA 1
ATOM 2334 C C . GLN A 1 288 ? -15.040 4.251 36.063 1.00 82.81 288 GLN A C 1
ATOM 2336 O O . GLN A 1 288 ? -14.340 3.892 37.004 1.00 82.81 288 GLN A O 1
ATOM 2341 N N . LYS A 1 289 ? -16.198 3.646 35.782 1.00 86.19 289 LYS A N 1
ATOM 2342 C CA . LYS A 1 289 ? -16.777 2.575 36.609 1.00 86.19 289 LYS A CA 1
ATOM 2343 C C . LYS A 1 289 ? -16.623 1.196 35.981 1.00 86.19 289 LYS A C 1
ATOM 2345 O O . LYS A 1 289 ? -16.589 0.203 36.698 1.00 86.19 289 LYS A O 1
ATOM 2350 N N . ILE A 1 290 ? -16.551 1.133 34.654 1.00 89.44 290 ILE A N 1
ATOM 2351 C CA . ILE A 1 290 ? -16.524 -0.117 33.892 1.00 89.44 290 ILE A CA 1
ATOM 2352 C C . ILE A 1 290 ? -15.498 -0.044 32.762 1.00 89.44 290 ILE A C 1
ATOM 2354 O O . ILE A 1 290 ? -15.079 1.035 32.341 1.00 89.44 290 ILE A O 1
ATOM 2358 N N . LYS A 1 291 ? -15.120 -1.215 32.246 1.00 92.62 291 LYS A N 1
ATOM 2359 C CA . LYS A 1 291 ? -14.282 -1.330 31.053 1.00 92.62 291 LYS A CA 1
ATOM 2360 C C . LYS A 1 291 ? -15.105 -0.967 29.822 1.00 92.62 291 LYS A C 1
ATOM 2362 O O . LYS A 1 291 ? -16.142 -1.584 29.572 1.00 92.62 291 LYS A O 1
ATOM 2367 N N . THR A 1 292 ? -14.641 0.013 29.058 1.00 92.94 292 THR A N 1
ATOM 2368 C CA . THR A 1 292 ? -15.323 0.478 27.844 1.00 92.94 292 THR A CA 1
ATOM 2369 C C . THR A 1 292 ? -14.403 0.396 26.640 1.00 92.94 292 THR A C 1
ATOM 2371 O O . THR A 1 292 ? -13.185 0.497 26.773 1.00 92.94 292 THR A O 1
ATOM 2374 N N . MET A 1 293 ? -14.964 0.204 25.451 1.00 92.94 293 MET A N 1
ATOM 2375 C CA . MET A 1 293 ? -14.184 0.298 24.222 1.00 92.94 293 MET A CA 1
ATOM 2376 C C . MET A 1 293 ? -13.644 1.731 24.060 1.00 92.94 293 MET A C 1
ATOM 2378 O O . MET A 1 293 ? -14.380 2.701 24.204 1.00 92.94 293 MET A O 1
ATOM 2382 N N . GLY A 1 294 ? -12.349 1.870 23.780 1.00 91.19 294 GLY A N 1
ATOM 2383 C CA . GLY A 1 294 ? -11.578 3.118 23.783 1.00 91.19 294 GLY A CA 1
ATOM 2384 C C . GLY A 1 294 ? -11.821 4.047 22.590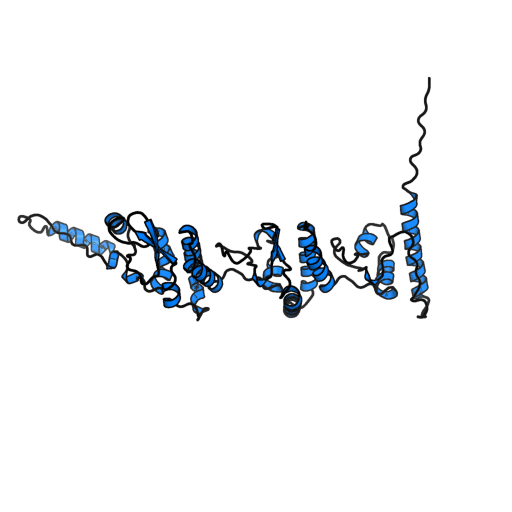 1.00 91.19 294 GLY A C 1
ATOM 2385 O O . GLY A 1 294 ? -10.906 4.765 22.177 1.00 91.19 294 GLY A O 1
ATOM 2386 N N . PHE A 1 295 ? -13.029 4.041 22.035 1.00 91.25 295 PHE A N 1
ATOM 2387 C CA . PHE A 1 295 ? -13.461 4.928 20.957 1.00 91.25 295 PHE A CA 1
ATOM 2388 C C . PHE A 1 295 ? -14.367 6.035 21.499 1.00 91.25 295 PHE A C 1
ATOM 2390 O O . PHE A 1 295 ? -14.990 5.886 22.549 1.00 91.25 295 PHE A O 1
ATOM 2397 N N . THR A 1 296 ? -14.413 7.164 20.802 1.00 90.25 296 THR A N 1
ATOM 2398 C CA . THR A 1 296 ? -15.407 8.211 21.050 1.00 90.25 296 THR A CA 1
ATOM 2399 C C . THR A 1 296 ? -16.768 7.791 20.491 1.00 90.25 296 THR A C 1
ATOM 2401 O O . THR A 1 296 ? -16.866 6.886 19.662 1.00 90.25 296 THR A O 1
ATOM 2404 N N . PHE A 1 297 ? -17.830 8.474 20.915 1.00 89.69 297 PHE A N 1
ATOM 2405 C CA . PHE A 1 297 ? -19.176 8.253 20.383 1.00 89.69 297 PHE A CA 1
ATOM 2406 C C . PHE A 1 297 ? -19.234 8.351 18.842 1.00 89.69 297 PHE A C 1
ATOM 2408 O O . PHE A 1 297 ? -19.801 7.474 18.191 1.00 89.69 297 PHE A O 1
ATOM 2415 N N . ASP A 1 298 ? -18.605 9.373 18.249 1.00 91.19 298 ASP A N 1
ATOM 2416 C CA . ASP A 1 298 ? -18.632 9.590 16.792 1.00 91.19 298 ASP A CA 1
ATOM 2417 C C . ASP A 1 298 ? -17.819 8.508 16.042 1.00 91.19 298 ASP A C 1
ATOM 2419 O O . ASP A 1 298 ? -18.216 8.031 14.973 1.00 91.19 298 ASP A O 1
ATOM 2423 N N . GLU A 1 299 ? -16.709 8.058 16.638 1.00 93.94 299 GLU A N 1
ATOM 2424 C CA . GLU A 1 299 ? -15.899 6.945 16.134 1.00 93.94 299 GLU A CA 1
ATOM 2425 C C . GLU A 1 299 ? -16.681 5.618 16.154 1.00 93.94 299 GLU A C 1
ATOM 2427 O O . GLU A 1 299 ? -16.688 4.886 15.164 1.00 93.94 299 GLU A O 1
ATOM 2432 N N . LEU A 1 300 ? -17.384 5.317 17.254 1.00 93.31 300 LEU A N 1
ATOM 2433 C CA . LEU A 1 300 ? -18.207 4.107 17.389 1.00 93.31 300 LEU A CA 1
ATOM 2434 C C . LEU A 1 300 ? -19.361 4.079 16.391 1.00 93.31 300 LEU A C 1
ATOM 2436 O O . LEU A 1 300 ? -19.653 3.026 15.825 1.00 93.31 300 LEU A O 1
ATOM 2440 N N . HIS A 1 301 ? -19.999 5.228 16.162 1.00 91.25 301 HIS A N 1
ATOM 2441 C CA . HIS A 1 301 ? -21.066 5.344 15.175 1.00 91.25 301 HIS A CA 1
ATOM 2442 C C . HIS A 1 301 ? -20.553 5.026 13.765 1.00 91.25 301 HIS A C 1
ATOM 2444 O O . HIS A 1 301 ? -21.167 4.247 13.036 1.00 91.25 301 HIS A O 1
ATOM 2450 N N . SER A 1 302 ? -19.381 5.560 13.418 1.00 93.50 302 SER A N 1
ATOM 2451 C CA . SER A 1 302 ? -18.733 5.322 12.125 1.00 93.50 302 SER A CA 1
ATOM 2452 C C . SER A 1 302 ? -18.332 3.851 11.932 1.00 93.50 302 SER A C 1
ATOM 2454 O O . SER A 1 302 ? -18.477 3.315 10.835 1.00 93.50 302 SER A O 1
ATOM 2456 N N . LEU A 1 303 ? -17.902 3.170 13.002 1.00 95.31 303 LEU A N 1
ATOM 2457 C CA . LEU A 1 303 ? -17.560 1.739 13.007 1.00 95.31 303 LEU A CA 1
ATOM 2458 C C . LEU A 1 303 ? -18.777 0.800 13.114 1.00 95.31 303 LEU A C 1
ATOM 2460 O O . LEU A 1 303 ? -18.604 -0.421 13.169 1.00 95.31 303 LEU A O 1
ATOM 2464 N N . GLY A 1 304 ? -20.004 1.327 13.133 1.00 94.06 304 GLY A N 1
ATOM 2465 C CA . GLY A 1 304 ? -21.240 0.553 13.284 1.00 94.06 304 GLY A CA 1
ATOM 2466 C C . GLY A 1 304 ? -21.343 -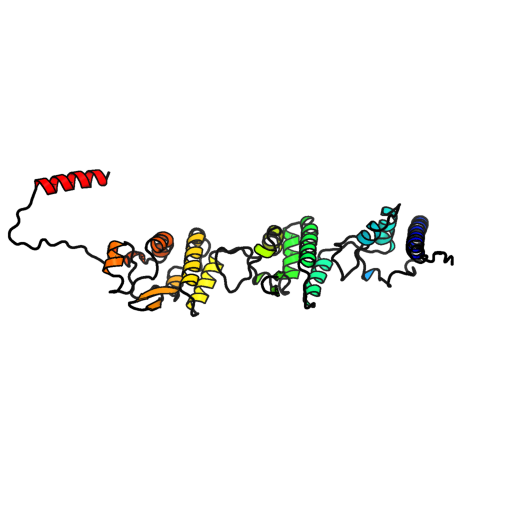0.697 12.389 1.00 94.06 304 GLY A C 1
ATOM 2467 O O . GLY A 1 304 ? -21.644 -1.773 12.916 1.00 94.06 304 GLY A O 1
ATOM 2468 N N . PRO A 1 305 ? -21.051 -0.621 11.071 1.00 95.19 305 PRO A N 1
ATOM 2469 C CA . PRO A 1 305 ? -21.073 -1.790 10.188 1.00 95.19 305 PRO A CA 1
ATOM 2470 C C . PRO A 1 305 ? -20.121 -2.903 10.641 1.00 95.19 305 PRO A C 1
ATOM 2472 O O . PRO A 1 305 ? -20.512 -4.072 10.687 1.00 95.19 305 PRO A O 1
ATOM 2475 N N . VAL A 1 306 ? -18.898 -2.541 11.037 1.00 95.88 306 VAL A N 1
ATOM 2476 C CA . VAL A 1 306 ? -17.887 -3.487 11.524 1.00 95.88 306 VAL A CA 1
ATOM 2477 C C . VAL A 1 306 ? -18.288 -4.061 12.883 1.00 95.88 306 VAL A C 1
ATOM 2479 O O . VAL A 1 306 ? -18.173 -5.267 13.076 1.00 95.88 306 VAL A O 1
ATOM 2482 N N . ILE A 1 307 ? -18.819 -3.254 13.808 1.00 95.44 307 ILE A N 1
ATOM 2483 C CA . ILE A 1 307 ? -19.287 -3.722 15.128 1.00 95.44 307 ILE A CA 1
ATOM 2484 C C . ILE A 1 307 ? -20.417 -4.752 14.978 1.00 95.44 307 ILE A C 1
ATOM 2486 O O . ILE A 1 307 ? -20.394 -5.795 15.641 1.00 95.44 307 ILE A O 1
ATOM 2490 N N . ARG A 1 308 ? -21.370 -4.495 14.073 1.00 95.44 308 ARG A N 1
ATOM 2491 C CA . ARG A 1 308 ? -22.455 -5.427 13.731 1.00 95.44 308 ARG A CA 1
ATOM 2492 C C . ARG A 1 308 ? -21.941 -6.706 13.102 1.00 95.44 308 ARG A C 1
ATOM 2494 O O . ARG A 1 308 ? -22.349 -7.794 13.498 1.00 95.44 308 ARG A O 1
ATOM 2501 N N . TRP A 1 309 ? -21.035 -6.593 12.139 1.00 96.06 309 TRP A N 1
ATOM 2502 C CA . TRP A 1 309 ? -20.427 -7.754 11.497 1.00 96.06 309 TRP A CA 1
ATOM 2503 C C . TRP A 1 309 ? -19.628 -8.608 12.482 1.00 96.06 309 TRP A C 1
ATOM 2505 O O . TRP A 1 309 ? -19.702 -9.835 12.457 1.00 96.06 309 TRP A O 1
ATOM 2515 N N . LEU A 1 310 ? -18.941 -7.957 13.419 1.00 95.50 310 LEU A N 1
ATOM 2516 C CA . LEU A 1 310 ? -18.312 -8.588 14.567 1.00 95.50 310 LEU A CA 1
ATOM 2517 C C . LEU A 1 310 ? -19.322 -9.041 15.617 1.00 95.50 310 LEU A C 1
ATOM 2519 O O . LEU A 1 310 ? -18.872 -9.480 16.660 1.00 95.50 310 LEU A O 1
ATOM 2523 N N . GLY A 1 311 ? -20.638 -8.918 15.438 1.00 94.56 311 GLY A N 1
ATOM 2524 C CA . GLY A 1 311 ? -21.672 -9.311 16.402 1.00 94.56 311 GLY A CA 1
ATOM 2525 C C . GLY A 1 311 ? -21.427 -8.815 17.831 1.00 94.56 311 GLY A C 1
ATOM 2526 O O . GLY A 1 311 ? -21.644 -9.569 18.777 1.00 94.56 311 GLY A O 1
ATOM 2527 N N . LEU A 1 312 ? -20.886 -7.604 17.990 1.00 94.38 312 LEU A N 1
ATOM 2528 C CA . LEU A 1 312 ? -20.601 -6.994 19.296 1.00 94.38 312 LEU A CA 1
ATOM 2529 C C . LEU A 1 312 ? -21.733 -6.061 19.766 1.00 94.38 312 LEU A C 1
ATOM 2531 O O . LEU A 1 312 ? -21.616 -5.462 20.830 1.00 94.38 312 LEU A O 1
ATOM 2535 N N . GLU A 1 313 ? -22.833 -5.951 19.013 1.00 93.12 313 GLU A N 1
ATOM 2536 C CA . GLU A 1 313 ? -23.960 -5.047 19.310 1.00 93.12 313 GLU A CA 1
ATOM 2537 C C . GLU A 1 313 ? -24.647 -5.347 20.652 1.00 93.12 313 GLU A C 1
ATOM 2539 O O . GLU A 1 313 ? -25.166 -4.441 21.294 1.00 93.12 313 GLU A O 1
ATOM 2544 N N . GLU A 1 314 ? -24.620 -6.595 21.130 1.00 92.94 314 GLU A N 1
ATOM 2545 C CA . GLU A 1 314 ? -25.149 -6.958 22.459 1.00 92.94 314 GLU A CA 1
ATOM 2546 C C . GLU A 1 314 ? -24.356 -6.319 23.614 1.00 92.94 314 GLU A C 1
ATOM 2548 O O . GLU A 1 314 ? -24.813 -6.307 24.753 1.00 92.94 314 GLU A O 1
ATOM 2553 N N . ARG A 1 315 ? -23.166 -5.767 23.335 1.00 93.69 315 ARG A N 1
ATOM 2554 C CA . ARG A 1 315 ? -22.322 -5.078 24.320 1.00 93.69 315 ARG A CA 1
ATOM 2555 C C . ARG A 1 315 ? -22.592 -3.573 24.400 1.00 93.69 315 ARG A C 1
ATOM 2557 O O . ARG A 1 315 ? -21.910 -2.892 25.167 1.00 93.69 315 ARG A O 1
ATOM 2564 N N . TYR A 1 316 ? -23.528 -3.035 23.617 1.00 94.56 316 TYR A N 1
ATOM 2565 C CA . TYR A 1 316 ? -23.916 -1.626 23.706 1.00 94.56 316 TYR A CA 1
ATOM 2566 C C . TYR A 1 316 ? -24.497 -1.294 25.084 1.00 94.56 316 TYR A C 1
ATOM 2568 O O . TYR A 1 316 ? -25.333 -2.033 25.606 1.00 94.56 316 TYR A O 1
ATOM 2576 N N . LEU A 1 317 ? -24.082 -0.172 25.678 1.00 91.94 317 LEU A N 1
ATOM 2577 C CA . LEU A 1 317 ? -24.582 0.262 26.984 1.00 91.94 317 LEU A CA 1
ATOM 2578 C C . LEU A 1 317 ? -26.097 0.447 26.983 1.00 91.94 317 LEU A C 1
ATOM 2580 O O . LEU A 1 317 ? -26.736 0.076 27.963 1.00 91.94 317 LEU A O 1
ATOM 2584 N N . SER A 1 318 ? -26.677 0.925 25.882 1.00 90.88 318 SER A N 1
ATOM 2585 C CA . SER A 1 318 ? -28.134 1.016 25.717 1.00 90.88 318 SER A CA 1
ATOM 2586 C C . SER A 1 318 ? -28.871 -0.322 25.859 1.00 90.88 318 SER A C 1
ATOM 2588 O O . SER A 1 318 ? -30.057 -0.334 26.177 1.00 90.88 318 SER A O 1
ATOM 2590 N N . ARG A 1 319 ? -28.185 -1.453 25.645 1.00 91.62 319 ARG A N 1
ATOM 2591 C CA . ARG A 1 319 ? -28.741 -2.810 25.786 1.00 91.62 319 ARG A CA 1
ATOM 2592 C C . ARG A 1 319 ? -28.396 -3.460 27.122 1.00 91.62 319 ARG A C 1
ATOM 2594 O O . ARG A 1 319 ? -29.114 -4.350 27.567 1.00 91.62 319 ARG A O 1
ATOM 2601 N N . LEU A 1 320 ? -27.309 -3.022 27.756 1.00 89.69 320 LEU A N 1
ATOM 2602 C CA . LEU A 1 320 ? -26.849 -3.530 29.052 1.00 89.69 320 LEU A CA 1
ATOM 2603 C C . LEU A 1 320 ? -27.493 -2.807 30.243 1.00 89.69 320 LEU A C 1
ATOM 2605 O O . LEU A 1 320 ? -27.559 -3.367 31.337 1.00 89.69 320 LEU A O 1
ATOM 2609 N N . VAL A 1 321 ? -27.937 -1.563 30.058 1.00 88.12 321 VAL A N 1
ATOM 2610 C CA . VAL A 1 321 ? -28.506 -0.725 31.118 1.00 88.12 321 VAL A CA 1
ATOM 2611 C C . VAL A 1 321 ? -30.029 -0.745 31.045 1.00 88.12 321 VAL A C 1
ATOM 2613 O O . VAL A 1 321 ? -30.622 -0.591 29.984 1.00 88.12 321 VAL A O 1
ATOM 2616 N N . THR A 1 322 ? -30.674 -0.898 32.201 1.00 85.69 322 THR A N 1
ATOM 2617 C CA . THR A 1 322 ? -32.112 -0.655 32.357 1.00 85.69 322 THR A CA 1
ATOM 2618 C C . THR A 1 322 ? -32.299 0.665 33.091 1.00 85.69 322 THR A C 1
ATOM 2620 O O . THR A 1 322 ? -31.907 0.793 34.250 1.00 85.69 322 THR A O 1
ATOM 2623 N N . GLU A 1 323 ? -32.884 1.656 32.424 1.00 79.25 323 GLU A N 1
ATOM 2624 C CA . GLU A 1 323 ? -33.219 2.929 33.056 1.00 79.25 323 GLU A CA 1
ATOM 2625 C C . GLU A 1 323 ? -34.529 2.790 33.835 1.00 79.25 323 GLU A C 1
ATOM 2627 O O . GLU A 1 323 ? -35.603 2.608 33.265 1.00 79.25 323 GLU A O 1
ATOM 2632 N N . THR A 1 324 ? -34.445 2.875 35.162 1.00 78.19 324 THR A N 1
ATOM 2633 C CA . THR A 1 324 ? -35.619 2.910 36.039 1.00 78.19 324 THR A CA 1
ATOM 2634 C C . THR A 1 324 ? -35.689 4.260 36.730 1.00 78.19 324 THR A C 1
ATOM 2636 O O . THR A 1 324 ? -34.790 4.611 37.493 1.00 78.19 324 THR A O 1
ATOM 2639 N N . SER A 1 325 ? -36.763 5.013 36.504 1.00 71.38 325 SER A N 1
ATOM 2640 C CA . SER A 1 325 ? -37.063 6.205 37.292 1.00 71.38 325 SER A CA 1
ATOM 2641 C C . SER A 1 325 ? -37.952 5.822 38.475 1.00 71.38 325 SER A C 1
ATOM 2643 O O . SER A 1 325 ? -38.945 5.109 38.330 1.00 71.38 325 SER A O 1
ATOM 2645 N N . LYS A 1 326 ? -37.585 6.278 39.675 1.00 68.94 326 LYS A N 1
ATOM 2646 C CA . LYS A 1 326 ? -38.409 6.146 40.878 1.00 68.94 326 LYS A CA 1
ATOM 2647 C C . LYS A 1 326 ? -38.718 7.541 41.398 1.00 68.94 326 LYS A C 1
ATOM 2649 O O . LYS A 1 326 ? -37.826 8.376 41.504 1.00 68.94 326 LYS A O 1
ATOM 2654 N N . VAL A 1 327 ? -39.986 7.792 41.705 1.00 71.62 327 VAL A N 1
ATOM 2655 C CA . VAL A 1 327 ? -40.401 9.013 42.399 1.00 71.62 327 VAL A CA 1
ATOM 2656 C C . VAL A 1 327 ? -40.218 8.763 43.894 1.00 71.62 327 VAL A C 1
ATOM 2658 O O . VAL A 1 327 ? -40.845 7.862 44.446 1.00 71.62 327 VAL A O 1
ATOM 2661 N N . GLU A 1 328 ? -39.329 9.512 44.542 1.00 65.44 328 GLU A N 1
ATOM 2662 C CA . GLU A 1 328 ? -39.125 9.452 45.994 1.00 65.44 328 GLU A CA 1
ATOM 2663 C C . GLU A 1 328 ? -40.178 10.311 46.708 1.00 65.44 328 GLU A C 1
ATOM 2665 O O . GLU A 1 328 ? -39.897 11.452 47.060 1.00 65.44 328 GLU A O 1
ATOM 2670 N N . ASP A 1 329 ? -41.409 9.803 46.854 1.00 66.00 329 ASP A N 1
ATOM 2671 C CA . ASP A 1 329 ? -42.407 10.340 47.797 1.00 66.00 329 ASP A CA 1
ATOM 2672 C C . ASP A 1 329 ? -43.663 9.442 47.877 1.00 66.00 329 ASP A C 1
ATOM 2674 O O . ASP A 1 329 ? -44.293 9.184 46.849 1.00 66.00 329 ASP A O 1
ATOM 2678 N N . ASP A 1 330 ? -44.084 9.033 49.078 1.00 59.34 330 ASP A N 1
ATOM 2679 C CA . ASP A 1 330 ? -45.301 8.219 49.309 1.00 59.34 330 ASP A CA 1
ATOM 2680 C C . ASP A 1 330 ? -46.612 9.036 49.185 1.00 59.34 330 ASP A C 1
ATOM 2682 O O . ASP A 1 330 ? -47.712 8.492 49.290 1.00 59.34 330 ASP A O 1
ATOM 2686 N N . GLY A 1 331 ? -46.523 10.353 48.958 1.00 61.44 331 GLY A N 1
ATOM 2687 C CA . GLY A 1 331 ? -47.663 11.279 49.011 1.00 61.44 331 GLY A CA 1
ATOM 2688 C C . GLY A 1 331 ? -48.211 11.802 47.677 1.00 61.44 331 GLY A C 1
ATOM 2689 O O . GLY A 1 331 ? -49.042 12.712 47.696 1.00 61.44 331 GLY A O 1
ATOM 2690 N N . ARG A 1 332 ? -47.760 11.319 46.510 1.00 62.03 332 ARG A N 1
ATOM 2691 C CA . ARG A 1 332 ? -48.080 11.975 45.221 1.00 62.03 332 ARG A CA 1
ATOM 2692 C C . ARG A 1 332 ? -49.152 11.265 44.393 1.00 62.03 332 ARG A C 1
ATOM 2694 O O . ARG A 1 332 ? -49.117 10.059 44.182 1.00 62.03 332 ARG A O 1
ATOM 2701 N N . VAL A 1 333 ? -50.080 12.068 43.863 1.00 68.25 333 VAL A N 1
ATOM 2702 C CA . VAL A 1 333 ? -51.193 11.652 42.994 1.00 68.25 333 VAL A CA 1
ATOM 2703 C C . VAL A 1 333 ? -50.790 11.778 41.522 1.00 68.25 333 VAL A C 1
ATOM 2705 O O . VAL A 1 333 ? -50.162 12.761 41.123 1.00 68.25 333 VAL A O 1
ATOM 2708 N N . LEU A 1 334 ? -51.174 10.797 40.704 1.00 68.88 334 LEU A N 1
ATOM 2709 C CA . LEU A 1 334 ? -50.929 10.784 39.261 1.00 68.88 334 LEU A CA 1
ATOM 2710 C C . LEU A 1 334 ? -51.555 12.023 38.587 1.00 68.88 334 LEU A C 1
ATOM 2712 O O . LEU A 1 334 ? -52.766 12.239 38.665 1.00 68.88 334 LEU A O 1
ATOM 2716 N N . ASN A 1 335 ? -50.756 12.841 37.894 1.00 78.50 335 ASN A N 1
ATOM 2717 C CA . ASN A 1 335 ? -51.282 13.992 37.155 1.00 78.50 335 ASN A CA 1
ATOM 2718 C C . ASN A 1 335 ? -51.695 13.581 35.736 1.00 78.50 335 ASN A C 1
ATOM 2720 O O . ASN A 1 335 ? -50.947 13.754 34.774 1.00 78.50 335 ASN A O 1
ATOM 2724 N N . HIS A 1 336 ? -52.921 13.073 35.615 1.00 81.94 336 HIS A N 1
ATOM 2725 C CA . HIS A 1 336 ? -53.486 12.590 34.352 1.00 81.94 336 HIS A CA 1
ATOM 2726 C C . HIS A 1 336 ? -53.461 13.625 33.212 1.00 81.94 336 HIS A C 1
ATOM 2728 O O . HIS A 1 336 ? -53.332 13.249 32.048 1.00 81.94 336 HIS A O 1
ATOM 2734 N N . SER A 1 337 ? -53.561 14.924 33.522 1.00 81.12 337 SER A N 1
ATOM 2735 C CA . SER A 1 337 ? -53.524 15.992 32.512 1.00 81.12 337 SER A CA 1
ATOM 2736 C C . SER A 1 337 ? -52.131 16.132 31.890 1.00 81.12 337 SER A C 1
ATOM 2738 O O . SER A 1 337 ? -51.982 16.180 30.664 1.00 81.12 337 SER A O 1
ATOM 2740 N N . LEU A 1 338 ? -51.095 16.126 32.734 1.00 80.00 338 LEU A N 1
ATOM 2741 C CA . LEU A 1 338 ? -49.704 16.153 32.286 1.00 80.00 338 LEU A CA 1
ATOM 2742 C C . LEU A 1 338 ? -49.337 14.870 31.539 1.00 80.00 338 LEU A C 1
ATOM 2744 O O . LEU A 1 338 ? -48.751 14.962 30.463 1.00 80.00 338 LEU A O 1
ATOM 2748 N N . THR A 1 339 ? -49.751 13.701 32.042 1.00 82.88 339 THR A N 1
ATOM 2749 C CA . THR A 1 339 ? -49.539 12.411 31.364 1.00 82.88 339 THR A CA 1
ATOM 2750 C C . THR A 1 339 ? -50.125 12.425 29.954 1.00 82.88 339 THR A C 1
ATOM 2752 O O . THR A 1 339 ? -49.395 12.200 28.993 1.00 82.88 339 THR A O 1
ATOM 2755 N N . ARG A 1 340 ? -51.398 12.817 29.799 1.00 82.81 340 ARG A N 1
ATOM 2756 C CA . ARG A 1 340 ? -52.061 12.895 28.486 1.00 82.81 340 ARG A CA 1
ATOM 2757 C C . ARG A 1 340 ? -51.382 13.891 27.543 1.00 82.81 340 ARG A C 1
ATOM 2759 O O . ARG A 1 340 ? -51.306 13.662 26.340 1.00 82.81 340 ARG A O 1
ATOM 2766 N N . THR A 1 341 ? -50.882 15.005 28.078 1.00 86.31 341 THR A N 1
ATOM 2767 C CA . THR A 1 341 ? -50.165 16.012 27.283 1.00 86.31 341 THR A CA 1
ATOM 2768 C C . THR A 1 341 ? -48.821 15.479 26.784 1.00 86.31 341 THR A C 1
ATOM 2770 O O . THR A 1 341 ? -48.461 15.720 25.631 1.00 86.31 341 THR A O 1
ATOM 2773 N N . ILE A 1 342 ? -48.089 14.743 27.625 1.00 84.69 342 ILE A N 1
ATOM 2774 C CA . ILE A 1 342 ? -46.823 14.101 27.250 1.00 84.69 342 ILE A CA 1
ATOM 2775 C C . ILE A 1 342 ? -47.074 12.994 26.221 1.00 84.69 342 ILE A C 1
ATOM 2777 O O . ILE A 1 342 ? -46.380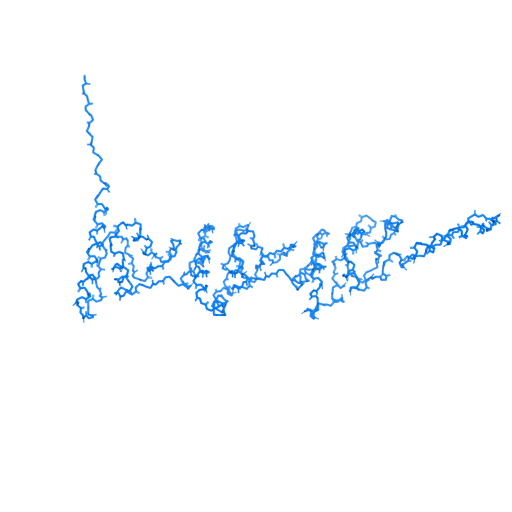 12.963 25.211 1.00 84.69 342 ILE A O 1
ATOM 2781 N N . GLU A 1 343 ? -48.096 12.155 26.408 1.00 83.00 343 GLU A N 1
ATOM 2782 C CA . GLU A 1 343 ? -48.479 11.100 25.457 1.00 83.00 343 GLU A CA 1
ATOM 2783 C C . GLU A 1 343 ? -48.832 11.661 24.076 1.00 83.00 343 GLU A C 1
ATOM 2785 O O . GLU A 1 343 ? -48.326 11.177 23.065 1.00 83.00 343 GLU A O 1
ATOM 2790 N N . LEU A 1 344 ? -49.651 12.717 24.018 1.00 82.75 344 LEU 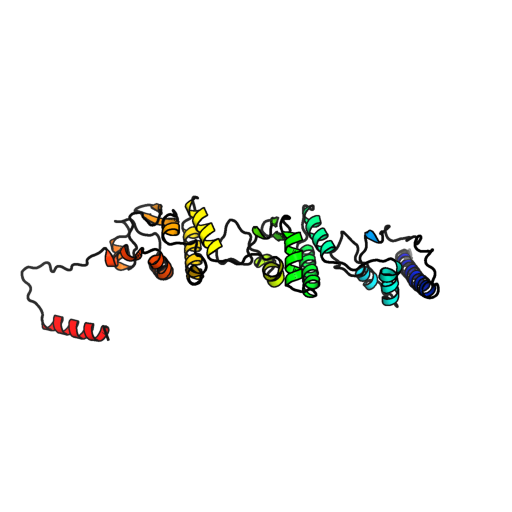A N 1
ATOM 2791 C CA . LEU A 1 344 ? -50.016 13.364 22.754 1.00 82.75 344 LEU A CA 1
ATOM 2792 C C . LEU A 1 344 ? -48.792 13.940 22.032 1.00 82.75 344 LEU A C 1
ATOM 2794 O O . LEU A 1 344 ? -48.692 13.838 20.810 1.00 82.75 344 LEU A O 1
ATOM 2798 N N . ARG A 1 345 ? -47.847 14.524 22.778 1.00 84.38 345 ARG A N 1
ATOM 2799 C CA . ARG A 1 345 ? -46.598 15.053 22.213 1.00 84.38 345 ARG A CA 1
ATOM 2800 C C . ARG A 1 345 ? -45.652 13.941 21.762 1.00 84.38 345 ARG A C 1
ATOM 2802 O O . ARG A 1 345 ? -45.084 14.054 20.683 1.00 84.38 345 ARG A O 1
ATOM 2809 N N . ALA A 1 346 ? -45.519 12.866 22.535 1.00 79.88 346 ALA A N 1
ATOM 2810 C CA . ALA A 1 346 ? -44.713 11.704 22.168 1.00 79.88 346 ALA A CA 1
ATOM 2811 C C . ALA A 1 346 ? -45.266 11.020 20.908 1.00 79.88 346 ALA A C 1
ATOM 2813 O O . ALA A 1 346 ? -44.520 10.760 19.970 1.00 79.88 346 ALA A O 1
ATOM 2814 N N . HIS A 1 347 ? -46.586 10.833 20.820 1.00 77.81 347 HIS A N 1
ATOM 2815 C CA . HIS A 1 347 ? -47.236 10.284 19.629 1.00 77.81 347 HIS A CA 1
ATOM 2816 C C . HIS A 1 347 ? -47.034 11.174 18.389 1.00 77.81 347 HIS A C 1
ATOM 2818 O O . HIS A 1 347 ? -46.947 10.668 17.272 1.00 77.81 347 HIS A O 1
ATOM 2824 N N . ALA A 1 348 ? -46.967 12.497 18.555 1.00 75.56 348 ALA A N 1
ATOM 2825 C CA . ALA A 1 348 ? -46.676 13.411 17.453 1.00 75.56 348 ALA A CA 1
ATOM 2826 C C . ALA A 1 348 ? -45.209 13.350 16.983 1.00 75.56 348 ALA A C 1
ATOM 2828 O O . ALA A 1 348 ? -44.956 13.643 15.823 1.00 75.56 348 ALA A O 1
ATOM 2829 N N . LEU A 1 349 ? -44.269 12.965 17.856 1.00 72.50 349 LEU A N 1
ATOM 2830 C CA . LEU A 1 349 ? -42.844 12.789 17.531 1.00 72.50 349 LEU A CA 1
ATOM 2831 C C . LEU A 1 349 ? -42.528 11.423 16.896 1.00 72.50 349 LEU A C 1
ATOM 2833 O O . LEU A 1 349 ? -41.498 11.281 16.247 1.00 72.50 349 LEU A O 1
ATOM 2837 N N . CYS A 1 350 ? -43.387 10.419 17.094 1.00 61.06 350 CYS A N 1
ATOM 2838 C CA . CYS A 1 350 ? -43.245 9.076 16.513 1.00 61.06 350 CYS A CA 1
ATOM 2839 C C . CYS A 1 350 ? -43.966 8.898 15.159 1.00 61.06 350 CYS A C 1
ATOM 2841 O O . CYS A 1 350 ? -44.100 7.768 14.688 1.00 61.06 350 CYS A O 1
ATOM 2843 N N . ARG A 1 351 ? -44.455 9.987 14.555 1.00 43.22 351 ARG A N 1
ATOM 2844 C CA . ARG A 1 351 ? -44.966 10.059 13.178 1.00 43.22 351 ARG A CA 1
ATOM 2845 C C . ARG A 1 351 ? -43.986 10.843 12.326 1.00 43.22 351 ARG A C 1
ATOM 2847 O O . ARG A 1 351 ? -43.861 10.472 11.140 1.00 43.22 351 ARG A O 1
#

Radius of gyration: 36.51 Å; chains: 1; bounding box: 108×70×104 Å

Organism: Trichoderma harzianum (NCBI:txid5544)

Foldseek 3Di:
DDDDDDDDPDDDPPPLVVVLVVVVVLLVVLVVVVVDPDDPVLDDDDDDDDPDDQLVQAAQADDCLQDSHHNVVVVVVVRPHPCSVSVSCCSCVRSVHHHDALVSLLVRLLVQVVDPDHPLVSNLSSLVRSVVRLVVDDLVVLQVVLCVSQVPDQRDADPVVRDRGGLVQEEDDDQADLPSHHHCCVSNVPCCCSSCSRNNRHYDALVSLVVSLQVCLVDPDDLVRLLSSLLSNLVRVVCCVVPPPDALVVQQQRQRFFKDAQPDTGGHGNVDDEAEALDPVLCVVCVHPTIYGPDDNVSCVSSVVVCVRNVVVCRYPVNVDDDDDDDPDPDDDDPVVVVVVVVVVVVVVVD

Sequence (351 aa):
MDGQTEDEDEDEDGDINESFRILELYGVIYGKYLECANDENKKLIRYDNFHRMSSEDCVWEGPETLTIKAPLQARYKAIPIKNLSSVASFMTDVLGIGNCNEDIICAQILDLRRFYEVDFDRLKNLYSSLWDLLRKKNPSEARKLMKSKFADEAPIYTPSDDSWNKVSECLWSSATTIRSKKVLEPDYKEMRSFFVDILGVATLNLGLIYTELTKLGESKPTVELVKEQLFAFNDHFHTIMDYKDIKPDGMRKLKIFPIRQPGDIQFCDGNADFAIADTRPLEDNFRQKIKTMGFTFDELHSLGPVIRWLGLEERYLSRLVTETSKVEDDGRVLNHSLTRTIELRAHALCR

pLDDT: mean 80.9, std 16.63, range [33.41, 96.06]

Secondary structure (DSSP, 8-state):
----------SSSHHHHHHHHHHHHHHHHHHHHHH---GGGTT-----SS----GGGEESS--TT--SSEEHHHHHHTS--TTHHHHHHIIIIIS--PPP-HHHHHHHHHHHTTSSS--HHHHHHHHHHHHHHHHTS-HHHHHHHHHHHHSSS--EEEGGGTEEE-GGGEES--SS--TT-EE-HHHHGGGHIIIIIII-PBPP-HHHHHHHHHHHHHS---HHHHHHHHHHHHHTGGGGGG-TT--HHHHHTSTTEEEEETTEEEEE-TTSS-BB--SHHHHHHHTTTS-EES--HHHHHHTHHHHHHTT-GGGBHHHH---------TTPPP-HHHHHHHHHHHHHHT-

InterPro domains:
  IPR059392 Domain of unknown function DUF8348 [PF27504] (209-321)